Protein AF-A0A9P9IEC7-F1 (afdb_monomer_lite)

Secondary structure (DSSP, 8-state):
-EEEE-SS-SHHHHHHHHH-TT---EEEEEEEES-SS-S-TTTSEEEEEEEEEESSEEEEEE-TTSPEEEEEGGGTEEEEEEE-S-TT---EEEEEEEE-SSEE-S-EEE--TT-BTTB---EEEEEEEEEETTEEEEEEEEEEEEGGGGTT----GGGEEEEEEEE--SSS-S-EEEEEEEEEPGGGGTT--EEEEEEEESSS--EEEEEE-

Radius of gyration: 18.6 Å; chains: 1; bounding box: 39×40×57 Å

Sequence (213 aa):
FGLNGHYYRDGHLRAVEDIYTSAKWSNIVHLQIMDLMSTDSTRSIRADIALTGLHNNNGIGNGE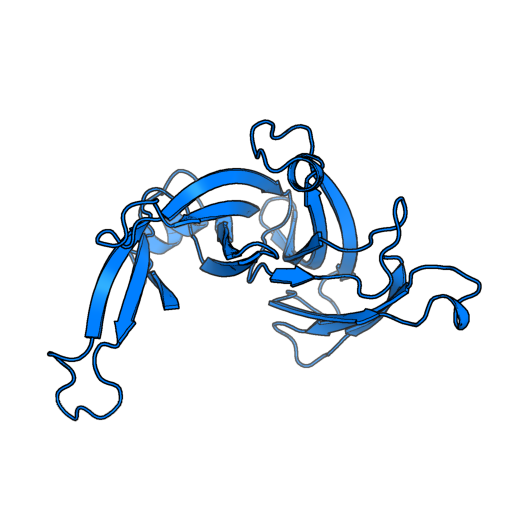GGEILISSCGSGSLHIGALSGNPQESRIEVLASKKFYSYIDNPSWFKDPFRTGSLDGSGFILPGILSSNKHIIGGVVRQTESALQRKGSFENADCWETRLLFEDDGSRLSAASSIVLVTIDPELENGNHRAWLFVSGLSKNIISGKVTI

pLDDT: mean 82.54, std 12.23, range [39.25, 97.19]

Organism: NCBI:txid307937

Structure (mmCIF, N/CA/C/O backbone):
data_AF-A0A9P9IEC7-F1
#
_entry.id   AF-A0A9P9IEC7-F1
#
loop_
_atom_site.group_PDB
_atom_site.id
_atom_site.type_symbol
_atom_site.label_atom_id
_atom_site.label_alt_id
_atom_site.label_comp_id
_atom_site.label_asym_id
_atom_site.label_entity_id
_atom_site.label_seq_id
_atom_site.pdbx_PDB_ins_code
_atom_site.Cartn_x
_atom_site.Cartn_y
_atom_site.Cartn_z
_atom_site.occupancy
_atom_site.B_iso_or_equiv
_atom_site.auth_seq_id
_atom_site.auth_comp_id
_atom_site.auth_asym_id
_atom_site.auth_atom_id
_atom_site.pdbx_PDB_model_num
ATOM 1 N N . PHE A 1 1 ? -0.663 6.664 17.133 1.00 39.25 1 PHE A N 1
ATOM 2 C CA . PHE A 1 1 ? -0.363 5.529 16.222 1.00 39.25 1 PHE A CA 1
ATOM 3 C C . PHE A 1 1 ? -1.540 4.563 16.229 1.00 39.25 1 PHE A C 1
ATOM 5 O O . PHE A 1 1 ? -2.144 4.387 17.284 1.00 39.25 1 PHE A O 1
ATOM 12 N N . GLY A 1 2 ? -1.908 4.002 15.075 1.00 43.53 2 GLY A N 1
ATOM 13 C CA . GLY A 1 2 ? -2.972 3.001 14.976 1.00 43.53 2 GLY A CA 1
ATOM 14 C C . GLY A 1 2 ? -2.413 1.595 15.175 1.00 43.53 2 GLY A C 1
ATOM 15 O O . GLY A 1 2 ? -1.396 1.262 14.572 1.00 43.53 2 GLY A O 1
ATOM 16 N N . LEU A 1 3 ? -3.055 0.783 16.009 1.00 56.00 3 LEU A N 1
ATOM 17 C CA . LEU A 1 3 ? -2.797 -0.656 16.083 1.00 56.00 3 LEU A CA 1
ATOM 18 C C . LEU A 1 3 ? -4.038 -1.403 15.594 1.00 56.00 3 LEU A C 1
ATOM 20 O O . LEU A 1 3 ? -5.166 -1.044 15.945 1.00 56.00 3 LEU A O 1
ATOM 24 N N . ASN A 1 4 ? -3.823 -2.442 14.789 1.00 56.97 4 ASN A N 1
ATOM 25 C CA . ASN A 1 4 ? -4.881 -3.364 14.402 1.00 56.97 4 ASN A CA 1
ATOM 26 C C . ASN A 1 4 ? -5.169 -4.342 15.554 1.00 56.97 4 ASN A C 1
ATOM 28 O O . ASN A 1 4 ? -4.253 -4.958 16.105 1.00 56.97 4 ASN A O 1
ATOM 32 N N . GLY A 1 5 ? -6.446 -4.490 15.905 1.00 55.22 5 GLY A N 1
ATOM 33 C CA . GLY A 1 5 ? -6.925 -5.489 16.850 1.00 55.22 5 GLY A CA 1
ATOM 34 C C . GLY A 1 5 ? -7.969 -6.400 16.212 1.00 55.22 5 GLY A C 1
ATOM 35 O O . GLY A 1 5 ? -9.085 -5.965 15.925 1.00 55.22 5 GLY A O 1
ATOM 36 N N . HIS A 1 6 ? -7.635 -7.684 16.066 1.00 63.69 6 HIS A N 1
ATOM 37 C CA . HIS A 1 6 ? -8.620 -8.723 15.766 1.00 63.69 6 HIS A CA 1
ATOM 38 C C . HIS A 1 6 ? -9.450 -9.029 17.014 1.00 63.69 6 HIS A C 1
ATOM 40 O O . HIS A 1 6 ? -8.885 -9.310 18.074 1.00 63.69 6 HIS A O 1
ATOM 46 N N . TYR A 1 7 ? -10.780 -8.994 16.889 1.00 66.94 7 TYR A N 1
ATOM 47 C CA . TYR A 1 7 ? -11.683 -9.304 18.005 1.00 66.94 7 TYR A CA 1
ATOM 48 C C . TYR A 1 7 ? -11.520 -10.751 18.481 1.00 66.94 7 TYR A C 1
ATOM 50 O O . TYR A 1 7 ? -11.428 -11.006 19.680 1.00 66.94 7 TYR A O 1
ATOM 58 N N . TYR A 1 8 ? -11.389 -11.689 17.539 1.00 67.81 8 TYR A N 1
ATOM 59 C CA . TYR A 1 8 ? -10.955 -13.056 17.815 1.00 67.81 8 TYR A CA 1
ATOM 60 C C . TYR A 1 8 ? -9.492 -13.201 17.406 1.00 67.81 8 TYR A C 1
ATOM 62 O O . TYR A 1 8 ? -9.162 -13.104 16.226 1.00 67.81 8 TYR A O 1
ATOM 70 N N . ARG A 1 9 ? -8.608 -13.408 18.385 1.00 69.00 9 ARG A N 1
ATOM 71 C CA . ARG A 1 9 ? -7.161 -13.538 18.146 1.00 69.00 9 ARG A CA 1
ATOM 72 C C . ARG A 1 9 ? -6.771 -14.928 17.639 1.00 69.00 9 ARG A C 1
ATOM 74 O O . ARG A 1 9 ? -5.800 -15.048 16.902 1.00 69.00 9 ARG A O 1
ATOM 81 N N . ASP A 1 10 ? -7.532 -15.951 18.013 1.00 71.12 10 ASP A N 1
ATOM 82 C CA . ASP A 1 10 ? -7.308 -17.354 17.678 1.00 71.12 10 ASP A CA 1
ATOM 83 C C . ASP A 1 10 ? -8.632 -18.146 17.577 1.00 71.12 10 ASP A C 1
ATOM 85 O O . ASP A 1 10 ? -9.734 -17.619 17.757 1.00 71.12 10 ASP A O 1
ATOM 89 N N . GLY A 1 11 ? -8.526 -19.429 17.220 1.00 77.25 11 GLY A N 1
ATOM 90 C CA . GLY A 1 11 ? -9.655 -20.360 17.176 1.00 77.25 11 GLY A CA 1
ATOM 91 C C . GLY A 1 11 ? -10.565 -20.237 15.947 1.00 77.25 11 GLY A C 1
ATOM 92 O O . GLY A 1 11 ? -10.263 -19.576 14.953 1.00 77.25 11 GLY A O 1
ATOM 93 N N . HIS A 1 12 ? -11.705 -20.929 15.998 1.00 76.69 12 HIS A N 1
ATOM 94 C CA . HIS A 1 12 ? -12.591 -21.095 14.839 1.00 76.69 12 HIS A CA 1
ATOM 95 C C . HIS A 1 12 ? -13.166 -19.779 14.312 1.00 76.69 12 HIS A C 1
ATOM 97 O O . HIS A 1 12 ? -13.331 -19.626 13.107 1.00 76.69 12 HIS A O 1
ATOM 103 N N . LEU A 1 13 ? -13.440 -18.815 15.190 1.00 74.50 13 LEU A N 1
ATOM 104 C CA . LEU A 1 13 ? -13.991 -17.525 14.779 1.00 74.50 13 LEU A CA 1
ATOM 105 C C . LEU A 1 13 ? -12.943 -16.659 14.071 1.00 74.50 13 LEU A C 1
ATOM 107 O O . LEU A 1 13 ? -13.286 -15.976 13.111 1.00 74.50 13 LEU A O 1
ATOM 111 N N . ARG A 1 14 ? -11.658 -16.773 14.437 1.00 74.88 14 ARG A N 1
ATOM 112 C CA . ARG A 1 14 ? -10.568 -16.182 13.650 1.00 74.88 14 ARG A CA 1
ATOM 113 C C . ARG A 1 14 ? -10.494 -16.797 12.249 1.00 74.88 14 ARG A C 1
ATOM 115 O O . ARG A 1 14 ? -10.446 -16.068 11.266 1.00 74.88 14 ARG A O 1
ATOM 122 N N . ALA A 1 15 ? -10.591 -18.123 12.144 1.00 73.56 15 ALA A N 1
ATOM 123 C CA . ALA A 1 15 ? -10.613 -18.796 10.843 1.00 73.56 15 ALA A CA 1
ATOM 124 C C . ALA A 1 15 ? -11.830 -18.391 9.984 1.00 73.56 15 ALA A C 1
ATOM 126 O O . ALA A 1 15 ? -11.717 -18.264 8.765 1.00 73.56 15 ALA A O 1
ATOM 127 N N . VAL A 1 16 ? -12.993 -18.150 10.606 1.00 76.38 16 VAL A N 1
ATOM 128 C CA . VAL A 1 16 ? -14.168 -17.605 9.906 1.00 76.38 16 VAL A CA 1
ATOM 129 C C . VAL A 1 16 ? -13.872 -16.212 9.368 1.00 76.38 16 VAL A C 1
ATOM 131 O O . VAL A 1 16 ? -14.222 -15.940 8.224 1.00 76.38 16 VAL A O 1
ATOM 134 N N . GLU A 1 17 ? -13.211 -15.350 10.141 1.00 70.62 17 GLU A N 1
ATOM 135 C CA . GLU A 1 17 ? -12.809 -14.030 9.656 1.00 70.62 17 GLU A CA 1
ATOM 136 C C . GLU A 1 17 ? -11.918 -14.134 8.420 1.00 70.62 17 GLU A C 1
ATOM 138 O O . GLU A 1 17 ? -12.178 -13.461 7.431 1.00 70.62 17 GLU A O 1
ATOM 143 N N . ASP A 1 18 ? -10.920 -15.014 8.415 1.00 69.75 18 ASP A N 1
ATOM 144 C CA . ASP A 1 18 ? -9.997 -15.137 7.282 1.00 69.75 18 ASP A CA 1
ATOM 145 C C . ASP A 1 18 ? -10.691 -15.579 5.977 1.00 69.75 18 ASP A C 1
ATOM 147 O O . ASP A 1 18 ? -10.224 -15.266 4.881 1.00 69.75 18 ASP A O 1
ATOM 151 N N . ILE A 1 19 ? -11.837 -16.263 6.070 1.00 71.06 19 ILE A N 1
ATOM 152 C CA . ILE A 1 19 ? -12.543 -16.838 4.915 1.00 71.06 19 ILE A CA 1
ATOM 153 C C . ILE A 1 19 ? -13.780 -16.020 4.518 1.00 71.06 19 ILE A C 1
ATOM 155 O O . ILE A 1 19 ? -14.100 -15.923 3.327 1.00 71.06 19 ILE A O 1
ATOM 159 N N . TYR A 1 20 ? -14.500 -15.466 5.493 1.00 77.06 20 TYR A N 1
ATOM 160 C CA . TYR A 1 20 ? -15.786 -14.804 5.308 1.00 77.06 20 TYR A CA 1
ATOM 161 C C . TYR A 1 20 ? -15.625 -13.286 5.355 1.00 77.06 20 TYR A C 1
ATOM 163 O O . TYR A 1 20 ? -15.606 -12.667 6.413 1.00 77.06 20 TYR A O 1
ATOM 171 N N . THR A 1 21 ? -15.579 -12.660 4.179 1.00 75.75 21 THR A N 1
ATOM 172 C CA . THR A 1 21 ? -15.311 -11.219 4.025 1.00 75.75 21 THR A CA 1
ATOM 173 C C . THR A 1 21 ? -16.363 -10.293 4.642 1.00 75.75 21 THR A C 1
ATOM 175 O O . THR A 1 21 ? -16.142 -9.089 4.730 1.00 75.75 21 THR A O 1
ATOM 178 N N . SER A 1 22 ? -17.517 -10.819 5.064 1.00 79.56 22 SER A N 1
ATOM 179 C CA . SER A 1 22 ? -18.529 -10.040 5.792 1.00 79.56 22 SER A CA 1
ATOM 180 C C . SER A 1 22 ? -18.313 -10.045 7.312 1.00 79.56 22 SER A C 1
ATOM 182 O O . SER A 1 22 ? -19.057 -9.376 8.028 1.00 79.56 22 SER A O 1
ATOM 184 N N . ALA A 1 23 ? -17.307 -10.765 7.817 1.00 77.38 23 ALA A N 1
ATOM 185 C CA . ALA A 1 23 ? -16.886 -10.736 9.214 1.00 77.38 23 ALA A CA 1
ATOM 186 C C . ALA A 1 23 ? -16.182 -9.406 9.548 1.00 77.38 23 ALA A C 1
ATOM 188 O O . ALA A 1 23 ? -14.962 -9.280 9.512 1.00 77.38 23 ALA A O 1
ATOM 189 N N . LYS A 1 24 ? -16.969 -8.374 9.840 1.00 82.50 24 LYS A N 1
ATOM 190 C CA . LYS A 1 24 ? -16.513 -6.986 10.023 1.00 82.50 24 LYS A CA 1
ATOM 191 C C . LYS A 1 24 ? -16.223 -6.621 11.485 1.00 82.50 24 LYS A C 1
ATOM 193 O O . LYS A 1 24 ? -16.565 -5.531 11.936 1.00 82.50 24 LYS A O 1
ATOM 198 N N . TRP A 1 25 ? -15.668 -7.561 12.247 1.00 79.31 25 TRP A N 1
ATOM 199 C CA . TRP A 1 25 ? -15.472 -7.415 13.693 1.00 79.31 25 TRP A CA 1
ATOM 200 C C . TRP A 1 25 ? -14.060 -6.972 14.094 1.00 79.31 25 TRP A C 1
ATOM 202 O O . TRP A 1 25 ? -13.792 -6.867 15.285 1.00 79.31 25 TRP A O 1
ATOM 212 N N . SER A 1 26 ? -13.154 -6.715 13.147 1.00 80.38 26 SER A N 1
ATOM 213 C CA . SER A 1 26 ? -11.849 -6.127 13.467 1.00 80.38 26 SER A CA 1
ATOM 214 C C . SER A 1 26 ? -11.953 -4.608 13.638 1.00 80.38 26 SER A C 1
ATOM 216 O O . SER A 1 26 ? -12.746 -3.936 12.970 1.00 80.38 26 SER A O 1
ATOM 218 N N . ASN A 1 27 ? -11.159 -4.079 14.572 1.00 86.81 27 ASN A N 1
ATOM 219 C CA . ASN A 1 27 ? -11.177 -2.671 14.958 1.00 86.81 27 ASN A CA 1
ATOM 220 C C . ASN A 1 27 ? -9.799 -2.036 14.751 1.00 86.81 27 ASN A C 1
ATOM 222 O O . ASN A 1 27 ? -8.763 -2.682 14.929 1.00 86.81 27 ASN A O 1
ATOM 226 N N . ILE A 1 28 ? -9.789 -0.740 14.446 1.00 87.06 28 ILE A N 1
ATOM 227 C CA . ILE A 1 28 ? -8.593 0.097 14.550 1.00 87.06 28 ILE A CA 1
ATOM 228 C C . ILE A 1 28 ? -8.655 0.819 15.884 1.00 87.06 28 ILE A C 1
ATOM 230 O O . ILE A 1 28 ? -9.633 1.508 16.179 1.00 87.06 28 ILE A O 1
ATOM 234 N N . VAL A 1 29 ? -7.595 0.683 16.673 1.00 85.44 29 VAL A N 1
ATOM 235 C CA . VAL A 1 29 ? -7.438 1.396 17.940 1.00 85.44 29 VAL A CA 1
ATOM 236 C C . VAL A 1 29 ? -6.430 2.518 17.742 1.00 85.44 29 VAL A C 1
ATOM 238 O O . VAL A 1 29 ? -5.312 2.277 17.284 1.00 85.44 29 VAL A O 1
ATOM 241 N N . HIS A 1 30 ? -6.811 3.743 18.098 1.00 84.38 30 HIS A N 1
ATOM 242 C CA . HIS A 1 30 ? -5.888 4.864 18.177 1.00 84.38 30 HIS A CA 1
ATOM 243 C C . HIS A 1 30 ? -5.297 4.939 19.582 1.00 84.38 30 HIS A C 1
ATOM 245 O O . HIS A 1 30 ? -6.021 5.098 20.565 1.00 84.38 30 HIS A O 1
ATOM 251 N N . LEU A 1 31 ? -3.971 4.833 19.661 1.00 81.50 31 LEU A N 1
ATOM 252 C CA . LEU A 1 31 ? -3.222 5.055 20.890 1.00 81.50 31 LEU A CA 1
ATOM 253 C C . LEU A 1 31 ? -2.595 6.446 20.891 1.00 81.50 31 LEU A C 1
ATOM 255 O O . LEU A 1 31 ? -1.859 6.807 19.962 1.00 81.50 31 LEU A O 1
ATOM 259 N N . GLN A 1 32 ? -2.835 7.173 21.977 1.00 80.31 32 GLN A N 1
ATOM 260 C CA . GLN A 1 32 ? -2.216 8.451 22.285 1.00 80.31 32 GLN A CA 1
ATOM 261 C C . GLN A 1 32 ? -1.384 8.317 23.563 1.00 80.31 32 GLN A C 1
ATOM 263 O O . GLN A 1 32 ? -1.882 7.866 24.593 1.00 80.31 32 GLN A O 1
ATOM 268 N N . ILE A 1 33 ? -0.119 8.724 23.499 1.00 81.75 33 ILE A N 1
ATOM 269 C CA . ILE A 1 33 ? 0.766 8.772 24.665 1.00 81.75 33 ILE A CA 1
ATOM 270 C C . ILE A 1 33 ? 0.758 10.213 25.171 1.00 81.75 33 ILE A C 1
ATOM 272 O O . ILE A 1 33 ? 1.177 11.118 24.454 1.00 81.75 33 ILE A O 1
ATOM 276 N N . MET A 1 34 ? 0.228 10.423 26.373 1.00 80.12 34 MET A N 1
ATOM 277 C CA . MET A 1 34 ? 0.071 11.743 26.994 1.00 80.12 34 MET A CA 1
ATOM 278 C C . MET A 1 34 ? 1.356 12.221 27.677 1.00 80.12 34 MET A C 1
ATOM 280 O O . MET A 1 34 ? 1.607 13.419 27.742 1.00 80.12 34 MET A O 1
ATOM 284 N N . ASP A 1 35 ? 2.168 11.289 28.180 1.00 79.88 35 ASP A N 1
ATOM 285 C CA . ASP A 1 35 ? 3.435 11.587 28.846 1.00 79.88 35 ASP A CA 1
ATOM 286 C C . ASP A 1 35 ? 4.456 10.478 28.559 1.00 79.88 35 ASP A C 1
ATOM 288 O O . ASP A 1 35 ? 4.292 9.340 28.997 1.00 79.88 35 ASP A O 1
ATOM 292 N N . LEU A 1 36 ? 5.502 10.818 27.804 1.00 78.06 36 LEU A N 1
ATOM 293 C CA . LEU A 1 36 ? 6.586 9.906 27.420 1.00 78.06 36 LEU A CA 1
ATOM 294 C C . LEU A 1 36 ? 7.583 9.636 28.557 1.00 78.06 36 LEU A C 1
ATOM 296 O O . LEU A 1 36 ? 8.365 8.693 28.458 1.00 78.06 36 LEU A O 1
ATOM 300 N N . MET A 1 37 ? 7.579 10.460 29.608 1.00 81.31 37 MET A N 1
ATOM 301 C CA . MET A 1 37 ? 8.514 10.373 30.735 1.00 81.31 37 MET A CA 1
ATOM 302 C C . MET A 1 37 ? 7.891 9.721 31.970 1.00 81.31 37 MET A C 1
ATOM 304 O O . MET A 1 37 ? 8.590 9.439 32.946 1.00 81.31 37 MET A O 1
ATOM 308 N N . SER A 1 38 ? 6.583 9.482 31.939 1.00 76.50 38 SER A N 1
ATOM 309 C CA . SER A 1 38 ? 5.870 8.829 33.025 1.00 76.50 38 SER A CA 1
ATOM 310 C C . SER A 1 38 ? 6.290 7.373 33.184 1.00 76.50 38 SER A C 1
ATOM 312 O O . SER A 1 38 ? 6.405 6.612 32.223 1.00 76.50 38 SER A O 1
ATOM 314 N N . THR A 1 39 ? 6.448 6.963 34.436 1.00 74.94 39 THR A N 1
ATOM 315 C CA . THR A 1 39 ? 6.641 5.565 34.833 1.00 74.94 39 THR A CA 1
ATOM 316 C C . THR A 1 39 ? 5.315 4.854 35.135 1.00 74.94 39 THR A C 1
ATOM 318 O O . THR A 1 39 ? 5.301 3.642 35.350 1.00 74.94 39 THR A O 1
ATOM 321 N N . ASP A 1 40 ? 4.189 5.580 35.127 1.00 72.62 40 ASP A N 1
ATOM 322 C CA . ASP A 1 40 ? 2.840 5.048 35.337 1.00 72.62 40 ASP A CA 1
ATOM 323 C C . ASP A 1 40 ? 2.205 4.663 33.991 1.00 72.62 40 ASP A C 1
ATOM 325 O O . ASP A 1 40 ? 1.635 5.486 33.271 1.00 72.62 40 ASP A O 1
ATOM 329 N N . SER A 1 41 ? 2.280 3.368 33.673 1.00 64.62 41 SER A N 1
ATOM 330 C CA . SER A 1 41 ? 1.726 2.778 32.444 1.00 64.62 41 SER A CA 1
ATOM 331 C C . SER A 1 41 ? 0.208 2.946 32.261 1.00 64.62 41 SER A C 1
ATOM 333 O O . SER A 1 41 ? -0.291 2.713 31.162 1.00 64.62 41 SER A O 1
ATOM 335 N N . THR A 1 42 ? -0.533 3.355 33.298 1.00 66.56 42 THR A N 1
ATOM 336 C CA . THR A 1 42 ? -2.005 3.429 33.263 1.00 66.56 42 THR A CA 1
ATOM 337 C C . THR A 1 42 ? -2.560 4.835 33.053 1.00 66.56 42 THR A C 1
ATOM 339 O O . THR A 1 42 ? -3.680 4.980 32.570 1.00 66.56 42 THR A O 1
ATOM 342 N N . ARG A 1 43 ? -1.792 5.879 33.387 1.00 64.88 43 ARG A N 1
ATOM 343 C CA . ARG A 1 43 ? -2.227 7.284 33.257 1.00 64.88 43 ARG A CA 1
ATOM 344 C C . ARG A 1 43 ? -1.712 7.989 32.010 1.00 64.88 43 ARG A C 1
ATOM 346 O O . ARG A 1 43 ? -2.222 9.045 31.649 1.00 64.88 43 ARG A O 1
ATOM 353 N N . SER A 1 44 ? -0.716 7.407 31.356 1.00 75.69 44 SER A N 1
ATOM 354 C CA . SER A 1 44 ? 0.027 8.070 30.282 1.00 75.69 44 SER A CA 1
ATOM 355 C C . SER A 1 44 ? -0.341 7.584 28.889 1.00 75.69 44 SER A C 1
ATOM 357 O O . SER A 1 44 ? 0.196 8.097 27.912 1.00 75.69 44 SER A O 1
ATOM 359 N N . ILE A 1 45 ? -1.266 6.627 28.783 1.00 78.75 45 ILE A N 1
ATOM 360 C CA . ILE A 1 45 ? -1.737 6.072 27.515 1.00 78.75 45 ILE A CA 1
ATOM 361 C C . ILE A 1 45 ? -3.258 6.171 27.469 1.00 78.75 45 ILE A C 1
ATOM 363 O O . ILE A 1 45 ? -3.954 5.645 28.335 1.00 78.75 45 ILE A O 1
ATOM 367 N N . ARG A 1 46 ? -3.774 6.814 26.424 1.00 81.00 46 ARG A N 1
ATOM 368 C CA . ARG A 1 46 ? -5.191 6.807 26.068 1.00 81.00 46 ARG A CA 1
ATOM 369 C C . ARG A 1 46 ? -5.386 5.925 24.839 1.00 81.00 46 ARG A C 1
ATOM 371 O O . ARG A 1 46 ? -4.647 6.049 23.864 1.00 81.00 46 ARG A O 1
ATOM 378 N N . ALA A 1 47 ? -6.373 5.039 24.904 1.00 82.88 47 ALA A N 1
ATOM 379 C CA . ALA A 1 47 ? -6.739 4.140 23.820 1.00 82.88 47 ALA A CA 1
ATOM 380 C C . ALA A 1 47 ? -8.214 4.340 23.474 1.00 82.88 47 ALA A C 1
ATOM 382 O O . ALA A 1 47 ? -9.075 4.132 24.326 1.00 82.88 47 ALA A O 1
ATOM 383 N N . ASP A 1 48 ? -8.500 4.709 22.229 1.00 85.81 48 ASP A N 1
ATOM 384 C CA . ASP A 1 48 ? -9.862 4.867 21.723 1.00 85.81 48 ASP A CA 1
ATOM 385 C C . ASP A 1 48 ? -10.056 3.994 20.480 1.00 85.81 48 ASP A C 1
ATOM 387 O O . ASP A 1 48 ? -9.142 3.817 19.669 1.00 85.81 48 ASP A O 1
ATOM 391 N N . ILE A 1 49 ? -11.260 3.452 20.300 1.00 87.44 49 ILE A N 1
ATOM 392 C CA . ILE A 1 49 ? -11.617 2.780 19.049 1.00 87.44 49 ILE A CA 1
ATOM 393 C C . ILE A 1 49 ? -11.809 3.858 17.982 1.00 87.44 49 ILE A C 1
ATOM 395 O O . ILE A 1 49 ? -12.720 4.677 18.069 1.00 87.44 49 ILE A O 1
ATOM 399 N N . ALA A 1 50 ? -10.945 3.839 16.975 1.00 89.62 50 ALA A N 1
ATOM 400 C CA . ALA A 1 50 ? -10.903 4.833 15.914 1.00 89.62 50 ALA A CA 1
ATOM 401 C C . ALA A 1 50 ? -11.783 4.455 14.722 1.00 89.62 50 ALA A C 1
ATOM 403 O O . ALA A 1 50 ? -12.379 5.321 14.083 1.00 89.62 50 ALA A O 1
ATOM 404 N N . LEU A 1 51 ? -11.879 3.158 14.426 1.00 89.94 51 LEU A N 1
ATOM 405 C CA . LEU A 1 51 ? -12.709 2.628 13.351 1.00 89.94 51 LEU A CA 1
ATOM 406 C C . LEU A 1 51 ? -13.156 1.204 13.673 1.00 89.94 51 LEU A C 1
ATOM 408 O O . LEU A 1 51 ? -12.399 0.420 14.245 1.00 89.94 51 LEU A O 1
ATOM 412 N N . THR A 1 52 ? -14.374 0.871 13.262 1.00 89.50 52 THR A N 1
ATOM 413 C CA . THR A 1 52 ? -14.945 -0.480 13.324 1.00 89.50 52 THR A CA 1
ATOM 414 C C . THR A 1 52 ? -15.600 -0.809 11.985 1.00 89.50 52 THR A C 1
ATOM 416 O O . THR A 1 52 ? -15.747 0.065 11.127 1.00 89.50 52 THR A O 1
ATOM 419 N N . GLY A 1 53 ? -16.019 -2.060 11.792 1.00 87.25 53 GLY A N 1
ATOM 420 C CA . GLY A 1 53 ? -16.830 -2.427 10.632 1.00 87.25 53 GLY A CA 1
ATOM 421 C C . GLY A 1 53 ? -16.026 -2.726 9.362 1.00 87.25 53 GLY A C 1
ATOM 422 O O . GLY A 1 53 ? -16.620 -2.873 8.288 1.00 87.25 53 GLY A O 1
ATOM 423 N N . LEU A 1 54 ? -14.701 -2.851 9.472 1.00 87.31 54 LEU A N 1
ATOM 424 C CA . LEU A 1 54 ? -13.843 -3.343 8.399 1.00 87.31 54 LEU A CA 1
ATOM 425 C C . LEU A 1 54 ? -13.519 -4.825 8.602 1.00 87.31 54 LEU A C 1
ATOM 427 O O . LEU A 1 54 ? -13.483 -5.349 9.714 1.00 87.31 54 LEU A O 1
ATOM 431 N N . HIS A 1 55 ? -13.319 -5.517 7.486 1.00 85.00 55 HIS A N 1
ATOM 432 C CA . HIS A 1 55 ? -12.910 -6.916 7.480 1.00 85.00 55 HIS A CA 1
ATOM 433 C C . HIS A 1 55 ? -11.386 -6.993 7.543 1.00 85.00 55 HIS A C 1
ATOM 435 O O . HIS A 1 55 ? -10.732 -6.418 6.678 1.00 85.00 55 HIS A O 1
ATOM 441 N N . ASN A 1 56 ? -10.823 -7.703 8.524 1.00 81.19 56 ASN A N 1
ATOM 442 C CA . ASN A 1 56 ? -9.403 -8.078 8.564 1.00 81.19 56 ASN A CA 1
ATOM 443 C C . ASN A 1 56 ? -8.424 -6.921 8.227 1.00 81.19 56 ASN A C 1
ATOM 445 O O . ASN A 1 56 ? -7.565 -7.054 7.351 1.00 8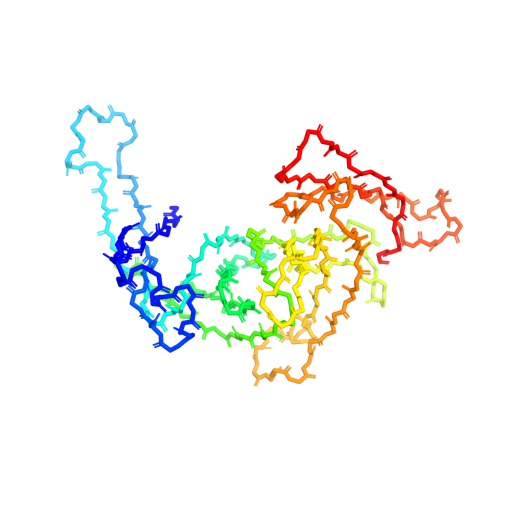1.19 56 ASN A O 1
ATOM 449 N N . ASN A 1 57 ? -8.607 -5.757 8.865 1.00 82.94 57 ASN A N 1
ATOM 450 C CA . ASN A 1 57 ? -7.850 -4.519 8.620 1.00 82.94 57 ASN A CA 1
ATOM 451 C C . ASN A 1 57 ? -6.414 -4.582 9.177 1.00 82.94 57 ASN A C 1
ATOM 453 O O . ASN A 1 57 ? -6.116 -3.995 10.212 1.00 82.94 57 ASN A O 1
ATOM 457 N N . ASN A 1 58 ? -5.533 -5.313 8.497 1.00 81.94 58 ASN A N 1
ATOM 458 C CA . ASN A 1 58 ? -4.206 -5.671 8.991 1.00 81.94 58 ASN A CA 1
ATOM 459 C C . ASN A 1 58 ? -3.122 -4.599 8.825 1.00 81.94 58 ASN A C 1
ATOM 461 O O . ASN A 1 58 ? -2.337 -4.394 9.750 1.00 81.94 58 ASN A O 1
ATOM 465 N N . GLY A 1 59 ? -3.086 -3.908 7.687 1.00 83.81 59 GLY A N 1
ATOM 466 C CA . GLY A 1 59 ? -2.054 -2.914 7.400 1.00 83.81 59 GLY A CA 1
ATOM 467 C C . GLY A 1 59 ? -2.564 -1.493 7.595 1.00 83.81 59 GLY A C 1
ATOM 468 O O . GLY A 1 59 ? -3.694 -1.169 7.224 1.00 83.81 59 GLY A O 1
ATOM 469 N N . ILE A 1 60 ? -1.713 -0.636 8.161 1.00 89.50 60 ILE A N 1
ATOM 470 C CA . ILE A 1 60 ? -1.966 0.799 8.329 1.00 89.50 60 ILE A CA 1
ATOM 471 C C . ILE A 1 60 ? -0.772 1.577 7.767 1.00 89.50 60 ILE A C 1
ATOM 473 O O . ILE A 1 60 ? 0.375 1.237 8.050 1.00 89.50 60 ILE A O 1
ATOM 477 N N . GLY A 1 61 ? -1.044 2.631 7.002 1.00 90.25 61 GLY A N 1
ATOM 478 C CA . GLY A 1 61 ? -0.036 3.527 6.440 1.00 90.25 61 GLY A CA 1
ATOM 479 C C . GLY A 1 61 ? -0.528 4.965 6.316 1.00 90.25 61 GLY A C 1
ATOM 480 O O . GLY A 1 61 ? -1.625 5.293 6.766 1.00 90.25 61 GLY A O 1
ATOM 481 N N . ASN A 1 62 ? 0.284 5.818 5.689 1.00 89.88 62 ASN A N 1
ATOM 482 C CA . ASN A 1 62 ? -0.016 7.238 5.494 1.00 89.88 62 ASN A CA 1
ATOM 483 C C . ASN A 1 62 ? -0.002 7.610 4.004 1.00 89.88 62 ASN A C 1
ATOM 485 O O . ASN A 1 62 ? 0.862 7.142 3.258 1.00 89.88 62 ASN A O 1
ATOM 489 N N . GLY A 1 63 ? -0.954 8.452 3.600 1.00 88.12 63 GLY A N 1
ATOM 490 C CA . GLY A 1 63 ? -1.012 9.135 2.307 1.00 88.12 63 GLY A CA 1
ATOM 491 C C . GLY A 1 63 ? -0.129 10.389 2.252 1.00 88.12 63 GLY A C 1
ATOM 492 O O . GLY A 1 63 ? 0.471 10.779 3.255 1.00 88.12 63 GLY A O 1
ATOM 493 N N . GLU A 1 64 ? -0.052 11.041 1.083 1.00 86.50 64 GLU A N 1
ATOM 494 C CA . GLU A 1 64 ? 0.711 12.294 0.909 1.00 86.50 64 GLU A CA 1
ATOM 495 C C . GLU A 1 64 ? 0.155 13.435 1.770 1.00 86.50 64 GLU A C 1
ATOM 497 O O . GLU A 1 64 ? 0.919 14.213 2.341 1.00 86.50 64 GLU A O 1
ATOM 502 N N . GLY A 1 65 ? -1.173 13.541 1.838 1.00 84.25 65 GLY A N 1
ATOM 503 C CA . GLY A 1 65 ? -1.907 14.640 2.459 1.00 84.25 65 GLY A CA 1
ATOM 504 C C . GLY A 1 65 ? -2.283 14.387 3.916 1.00 84.25 65 GLY A C 1
ATOM 505 O O . GLY A 1 65 ? -3.074 15.143 4.477 1.00 84.25 65 GLY A O 1
ATOM 506 N N . GLY A 1 66 ? -1.740 13.335 4.536 1.00 84.75 66 GLY A N 1
ATOM 507 C CA . GLY A 1 66 ? -2.114 12.910 5.887 1.00 84.75 66 GLY A CA 1
ATOM 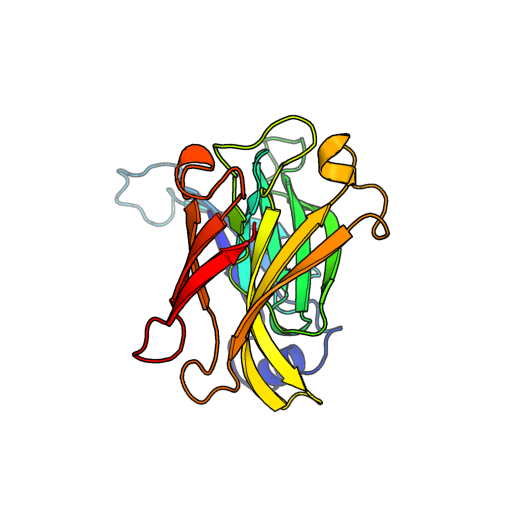508 C C . GLY A 1 66 ? -3.321 11.970 5.930 1.00 84.75 66 GLY A C 1
ATOM 509 O O . GLY A 1 66 ? -3.875 11.741 7.005 1.00 84.75 66 GLY A O 1
ATOM 510 N N . GLU A 1 67 ? -3.728 11.409 4.789 1.00 89.38 67 GLU A N 1
ATOM 511 C CA . GLU A 1 67 ? -4.717 10.337 4.756 1.00 89.38 67 GLU A CA 1
ATOM 512 C C . GLU A 1 67 ? -4.200 9.096 5.491 1.00 89.38 67 GLU A C 1
ATOM 514 O O . GLU A 1 67 ? -3.010 8.778 5.469 1.00 89.38 67 GLU A O 1
ATOM 519 N N . ILE A 1 68 ? -5.113 8.350 6.100 1.00 91.06 68 ILE A N 1
ATOM 520 C CA . ILE A 1 68 ? -4.824 7.084 6.765 1.00 91.06 68 ILE A CA 1
ATOM 521 C C . ILE A 1 68 ? -5.140 5.964 5.780 1.00 91.06 68 ILE A C 1
ATOM 523 O O . ILE A 1 68 ? -6.288 5.776 5.379 1.00 91.06 68 ILE A O 1
ATOM 527 N N . LEU A 1 69 ? -4.121 5.210 5.387 1.00 92.44 69 LEU A N 1
ATOM 528 C CA . LEU A 1 69 ? -4.266 4.057 4.504 1.00 92.44 69 LEU A CA 1
ATOM 529 C C . LEU A 1 69 ? -4.549 2.828 5.349 1.00 92.44 69 LEU A C 1
ATOM 531 O O . LEU A 1 69 ? -3.825 2.567 6.306 1.00 92.44 69 LEU A O 1
ATOM 535 N N . ILE A 1 70 ? -5.578 2.067 4.997 1.00 92.88 70 ILE A N 1
ATOM 536 C CA . ILE A 1 70 ? -5.964 0.863 5.731 1.00 92.88 70 ILE A CA 1
ATOM 537 C C . ILE A 1 70 ? -6.116 -0.274 4.729 1.00 92.88 70 ILE A C 1
ATOM 539 O O . ILE A 1 70 ? -6.968 -0.205 3.842 1.00 92.88 70 ILE A O 1
ATOM 543 N N . SER A 1 71 ? -5.317 -1.330 4.861 1.00 91.62 71 SER A N 1
ATOM 544 C CA . SER A 1 71 ? -5.501 -2.545 4.070 1.00 91.62 71 SER A CA 1
ATOM 545 C C . SER A 1 71 ? -6.318 -3.577 4.834 1.00 91.62 71 SER A C 1
ATOM 547 O O . SER A 1 71 ? -5.986 -3.995 5.942 1.00 91.62 71 SER A O 1
ATOM 549 N N . SER A 1 72 ? -7.372 -4.053 4.190 1.00 89.25 72 SER A N 1
ATOM 550 C CA . SER A 1 72 ? -8.097 -5.250 4.582 1.00 89.25 72 SER A CA 1
ATOM 551 C C . SER A 1 72 ? -7.468 -6.454 3.896 1.00 89.25 72 SER A C 1
ATOM 553 O O . SER A 1 72 ? -7.868 -6.831 2.790 1.00 89.25 72 SER A O 1
ATOM 555 N N . CYS A 1 73 ? -6.459 -7.039 4.549 1.00 80.12 73 CYS A N 1
ATOM 556 C CA . CYS A 1 73 ? -5.594 -8.063 3.966 1.00 80.12 73 CYS A CA 1
ATOM 557 C C . CYS A 1 73 ? -6.402 -9.243 3.429 1.00 80.12 73 CYS A C 1
ATOM 559 O O . CYS A 1 73 ? -6.309 -9.536 2.244 1.00 80.12 73 CYS A O 1
ATOM 561 N N . GLY A 1 74 ? -7.300 -9.820 4.233 1.00 76.25 74 GLY A N 1
ATOM 562 C CA . GLY A 1 74 ? -8.110 -10.978 3.834 1.00 76.25 74 GLY A CA 1
ATOM 563 C C . GLY A 1 74 ? -9.175 -10.720 2.757 1.00 76.25 74 GLY A C 1
ATOM 564 O O . GLY A 1 74 ? -9.708 -11.676 2.198 1.00 76.25 74 GLY A O 1
ATOM 565 N N . SER A 1 75 ? -9.510 -9.465 2.438 1.00 82.50 75 SER A N 1
ATOM 566 C CA . SER A 1 75 ? -10.446 -9.136 1.343 1.00 82.50 75 SER A CA 1
ATOM 567 C C . SER A 1 75 ? -9.787 -8.449 0.151 1.00 82.50 75 SER A C 1
ATOM 569 O O . SER A 1 75 ? -10.476 -8.200 -0.842 1.00 82.50 75 SER A O 1
ATOM 571 N N . GLY A 1 76 ? -8.488 -8.145 0.239 1.00 87.94 76 GLY A N 1
ATOM 572 C CA . GLY A 1 76 ? -7.756 -7.429 -0.799 1.00 87.94 76 GLY A CA 1
ATOM 573 C C . GLY A 1 76 ? -8.288 -6.015 -1.021 1.00 87.94 76 GLY A C 1
ATOM 574 O O . GLY A 1 76 ? -8.409 -5.598 -2.164 1.00 87.94 76 GLY A O 1
ATOM 575 N N . SER A 1 77 ? -8.677 -5.289 0.031 1.00 91.19 77 SER A N 1
ATOM 576 C CA . SER A 1 77 ? -9.232 -3.931 -0.111 1.00 91.19 77 SER A CA 1
ATOM 577 C C . SER A 1 77 ? -8.318 -2.878 0.504 1.00 91.19 77 SER A C 1
ATOM 579 O O . SER A 1 77 ? -7.807 -3.074 1.602 1.00 91.19 77 SER A O 1
ATOM 581 N N . LEU A 1 78 ? -8.124 -1.762 -0.197 1.00 92.75 78 LEU A N 1
ATOM 582 C CA . LEU A 1 78 ? -7.526 -0.542 0.338 1.00 92.75 78 LEU A CA 1
ATOM 583 C C . LEU A 1 78 ? -8.653 0.419 0.698 1.00 92.75 78 LEU A C 1
ATOM 585 O O . LEU A 1 78 ? -9.500 0.712 -0.145 1.00 92.75 78 LEU A O 1
ATOM 589 N N . HIS A 1 79 ? -8.628 0.944 1.913 1.00 91.81 79 HIS A N 1
ATOM 590 C CA . HIS A 1 79 ? -9.490 2.023 2.365 1.00 91.81 79 HIS A CA 1
ATOM 591 C C . HIS A 1 79 ? -8.636 3.270 2.598 1.00 91.81 79 HIS A C 1
ATOM 593 O O . HIS A 1 79 ? -7.583 3.194 3.233 1.00 91.81 79 HIS A O 1
ATOM 599 N N . ILE A 1 80 ? -9.091 4.408 2.077 1.00 91.38 80 ILE A N 1
ATOM 600 C CA . ILE A 1 80 ? -8.506 5.720 2.359 1.00 91.38 80 ILE A CA 1
ATOM 601 C C . ILE A 1 80 ? -9.377 6.370 3.416 1.00 91.38 80 ILE A C 1
ATOM 603 O O . ILE A 1 80 ? -10.573 6.553 3.186 1.00 91.38 80 ILE A O 1
ATOM 607 N N . GLY A 1 81 ? -8.798 6.686 4.566 1.00 89.81 81 GLY A N 1
ATOM 608 C CA . GLY A 1 81 ? -9.480 7.363 5.654 1.00 89.81 81 GLY A CA 1
ATOM 609 C C . GLY A 1 81 ? -8.889 8.729 5.971 1.00 89.81 81 GLY A C 1
ATOM 610 O O . GLY A 1 81 ? -7.770 9.048 5.579 1.00 89.81 81 GLY A O 1
ATOM 611 N N . ALA A 1 82 ? -9.632 9.518 6.731 1.00 89.00 82 ALA A N 1
ATOM 612 C CA . ALA A 1 82 ? -9.148 10.737 7.365 1.00 89.00 82 ALA A CA 1
ATOM 613 C C . ALA A 1 82 ? -9.630 10.787 8.814 1.00 89.00 82 ALA A C 1
ATOM 615 O O . ALA A 1 82 ? -10.636 10.165 9.163 1.00 89.00 82 ALA A O 1
ATOM 616 N N . LEU A 1 83 ? -8.908 11.512 9.667 1.00 85.94 83 LEU A N 1
ATOM 617 C CA . LEU A 1 83 ? -9.409 11.815 11.004 1.00 85.94 83 LEU A CA 1
ATOM 618 C C . LEU A 1 83 ? -10.650 12.702 10.892 1.00 85.94 83 LEU A C 1
ATOM 620 O O . LEU A 1 83 ? -10.686 13.624 10.077 1.00 85.94 83 LEU A O 1
ATOM 624 N N . SER A 1 84 ? -11.649 12.435 11.730 1.00 81.12 84 SER A N 1
ATOM 625 C CA . SER A 1 84 ? -12.819 13.297 11.844 1.00 81.12 84 SER A CA 1
ATOM 626 C C . SER A 1 84 ? -12.382 14.713 12.216 1.00 81.12 84 SER A C 1
ATOM 628 O O . SER A 1 84 ? -11.459 14.889 13.012 1.00 81.12 84 SER A O 1
ATOM 630 N N . GLY A 1 85 ? -13.070 15.728 11.693 1.00 71.19 85 GLY A N 1
ATOM 631 C CA . GLY A 1 85 ? -12.745 17.132 11.969 1.00 71.19 85 GLY A CA 1
ATOM 632 C C . GLY A 1 85 ? -12.888 17.551 13.439 1.00 71.19 85 GLY A C 1
ATOM 633 O O . GLY A 1 85 ? -12.510 18.670 13.777 1.00 71.19 85 GLY A O 1
ATOM 634 N N . ASN A 1 86 ? -13.422 16.685 14.312 1.00 75.75 86 ASN A N 1
ATOM 635 C CA . ASN A 1 86 ? -13.492 16.908 15.752 1.00 75.75 86 ASN A CA 1
ATOM 636 C C . ASN A 1 86 ? -12.171 16.485 16.437 1.00 75.75 86 ASN A C 1
ATOM 638 O O . ASN A 1 86 ? -11.922 15.288 16.574 1.00 75.75 86 ASN A O 1
ATOM 642 N N . PRO A 1 87 ? -11.354 17.420 16.964 1.00 65.81 87 PRO A N 1
ATOM 643 C CA . PRO A 1 87 ? -10.079 17.093 17.609 1.00 65.81 87 PRO A CA 1
ATOM 644 C C . PRO A 1 87 ? -10.221 16.293 18.913 1.00 65.81 87 PRO A C 1
ATOM 646 O O . PRO A 1 87 ? -9.236 15.749 19.408 1.00 65.81 87 PRO A O 1
ATOM 649 N N . GLN A 1 88 ? -11.421 16.252 19.505 1.00 66.12 88 GLN A N 1
ATOM 650 C CA . GLN A 1 88 ? -11.695 15.477 20.718 1.00 66.12 88 GLN A CA 1
ATOM 651 C C . GLN A 1 88 ? -12.036 14.010 20.423 1.00 66.12 88 GLN A C 1
ATOM 653 O O . GLN A 1 88 ? -12.015 13.184 21.340 1.00 66.12 88 GLN A O 1
ATOM 658 N N . GLU A 1 89 ? -12.321 13.676 19.163 1.00 70.12 89 GLU A N 1
ATOM 659 C CA . GLU A 1 89 ? -12.653 12.328 18.717 1.00 70.12 89 GLU A CA 1
ATOM 660 C C . GLU A 1 89 ? -11.515 11.767 17.864 1.00 70.12 89 GLU A C 1
ATOM 662 O O . GLU A 1 89 ? -11.174 12.278 16.802 1.00 70.12 89 GLU A O 1
ATOM 667 N N . SER A 1 90 ? -10.937 10.651 18.304 1.00 77.25 90 SER A N 1
ATOM 668 C CA . SER A 1 90 ? -9.930 9.915 17.530 1.00 77.25 90 SER A CA 1
ATOM 669 C C . SER A 1 90 ? -10.565 9.043 16.440 1.00 77.25 90 SER A C 1
ATOM 671 O O . SER A 1 90 ? -10.133 7.913 16.227 1.00 77.25 90 SER A O 1
ATOM 673 N N . ARG A 1 91 ? -11.635 9.518 15.795 1.00 88.62 91 ARG A N 1
ATOM 674 C CA . ARG A 1 91 ? -12.422 8.732 14.843 1.00 88.62 91 ARG A CA 1
ATOM 675 C C . ARG A 1 91 ? -11.848 8.856 13.437 1.00 88.62 91 ARG A C 1
ATOM 677 O O . ARG A 1 91 ? -11.469 9.942 13.013 1.00 88.62 91 ARG A O 1
ATOM 684 N N . ILE A 1 92 ? -11.819 7.746 12.710 1.00 89.75 92 ILE A N 1
ATOM 685 C CA . ILE A 1 92 ? -11.449 7.698 11.297 1.00 89.75 92 ILE A CA 1
ATOM 686 C C . ILE A 1 92 ? -12.728 7.579 10.468 1.00 89.75 92 ILE A C 1
ATOM 688 O O . ILE A 1 92 ? -13.586 6.739 10.742 1.00 89.75 92 ILE A O 1
ATOM 692 N N . GLU A 1 93 ? -12.841 8.403 9.436 1.00 90.56 93 GLU A N 1
ATOM 693 C CA . GLU A 1 93 ? -13.883 8.319 8.418 1.00 90.56 93 GLU A CA 1
ATOM 694 C C . GLU A 1 93 ? -13.285 7.744 7.138 1.00 90.56 93 GLU A C 1
ATOM 696 O O . GLU A 1 93 ? -12.249 8.212 6.673 1.00 90.56 93 GLU A O 1
ATOM 701 N N . VAL A 1 94 ? -13.917 6.711 6.575 1.00 89.81 94 VAL A N 1
ATOM 702 C CA . VAL A 1 94 ? -13.484 6.115 5.305 1.00 89.81 94 VAL A CA 1
ATOM 703 C C . VAL A 1 94 ? -14.024 6.961 4.156 1.00 89.81 94 VAL A C 1
ATOM 705 O O . VAL A 1 94 ? -15.233 7.028 3.952 1.00 89.81 94 VAL A O 1
ATOM 708 N N . LEU A 1 95 ? -13.118 7.579 3.404 1.00 87.25 95 LEU A N 1
ATOM 709 C CA . LEU A 1 95 ? -13.408 8.472 2.282 1.00 87.25 95 LEU A CA 1
ATOM 710 C C . LEU A 1 95 ? -13.547 7.716 0.958 1.00 87.25 95 LEU A C 1
ATOM 712 O O . LEU A 1 95 ? -14.388 8.051 0.132 1.00 87.25 95 LEU A O 1
ATOM 716 N N . ALA A 1 96 ? -12.716 6.693 0.751 1.00 87.62 96 ALA A N 1
ATOM 717 C CA . ALA A 1 96 ? -12.735 5.866 -0.450 1.00 87.62 96 ALA A CA 1
ATOM 718 C C . ALA A 1 96 ? -12.354 4.425 -0.142 1.00 87.62 96 ALA A C 1
ATOM 720 O O . ALA A 1 96 ? -11.726 4.116 0.873 1.00 87.62 96 ALA A O 1
ATOM 721 N N . SER A 1 97 ? -12.715 3.516 -1.042 1.00 89.62 97 SER A N 1
ATOM 722 C CA . SER A 1 97 ? -12.292 2.122 -0.974 1.00 89.62 97 SER A CA 1
ATOM 723 C C . SER A 1 97 ? -12.092 1.547 -2.368 1.00 89.62 97 SER A C 1
ATOM 725 O O . SER A 1 97 ? -12.905 1.790 -3.259 1.00 89.62 97 SER A O 1
ATOM 727 N N . LYS A 1 98 ? -11.037 0.753 -2.550 1.00 89.50 98 LYS A N 1
ATOM 728 C CA . LYS A 1 98 ? -10.773 0.006 -3.780 1.00 89.50 98 LYS A CA 1
ATOM 729 C C . LYS A 1 98 ? -10.448 -1.442 -3.453 1.00 89.50 98 LYS A C 1
ATOM 731 O O . LYS A 1 98 ? -9.619 -1.715 -2.591 1.00 89.50 98 LYS A O 1
ATOM 736 N N . LYS A 1 99 ? -11.085 -2.365 -4.171 1.00 89.81 99 LYS A N 1
ATOM 737 C CA . LYS A 1 99 ? -10.823 -3.800 -4.068 1.00 89.81 99 LYS A CA 1
ATOM 738 C C . LYS A 1 99 ? -9.849 -4.254 -5.154 1.00 89.81 99 LYS A C 1
ATOM 740 O O . LYS A 1 99 ? -9.912 -3.788 -6.289 1.00 89.81 99 LYS A O 1
ATOM 745 N N . PHE A 1 100 ? -8.985 -5.191 -4.798 1.00 87.31 100 PHE A N 1
ATOM 746 C CA . PHE A 1 100 ? -7.985 -5.817 -5.647 1.00 87.31 100 PHE A CA 1
ATOM 747 C C . PHE A 1 100 ? -8.222 -7.326 -5.710 1.00 87.31 100 PHE A C 1
ATOM 749 O O . PHE A 1 100 ? -8.840 -7.925 -4.830 1.00 87.31 100 PHE A O 1
ATOM 756 N N . TYR A 1 101 ? -7.703 -7.943 -6.769 1.00 82.50 101 TYR A N 1
ATOM 757 C CA . TYR A 1 101 ? -7.713 -9.398 -6.937 1.00 82.50 101 TYR A CA 1
ATOM 758 C C . TYR A 1 101 ? -6.577 -10.102 -6.178 1.00 82.50 101 TYR A C 1
ATOM 760 O O . TYR A 1 101 ? -6.523 -11.325 -6.160 1.00 82.50 101 TYR A O 1
ATOM 768 N N . SER A 1 102 ? -5.677 -9.344 -5.550 1.00 85.88 102 SER A N 1
ATOM 769 C CA . SER A 1 102 ? -4.618 -9.842 -4.671 1.00 85.88 102 SER A CA 1
ATOM 770 C C . SER A 1 102 ? -4.910 -9.473 -3.221 1.00 85.88 102 SER A C 1
ATOM 772 O O . SER A 1 102 ? -5.544 -8.451 -2.952 1.00 85.88 102 SER A O 1
ATOM 774 N N . TYR A 1 103 ? -4.389 -10.263 -2.284 1.00 89.56 103 TYR A N 1
ATOM 775 C CA . TYR A 1 103 ? -4.288 -9.806 -0.903 1.00 89.56 103 TYR A CA 1
ATOM 776 C C . TYR A 1 103 ? -3.241 -8.698 -0.841 1.00 89.56 103 TYR A C 1
ATOM 778 O O . TYR A 1 103 ? -2.221 -8.781 -1.527 1.00 89.56 103 TYR A O 1
ATOM 786 N N . ILE A 1 104 ? -3.507 -7.656 -0.060 1.00 90.81 104 ILE A N 1
ATOM 787 C CA . ILE A 1 104 ? -2.608 -6.511 0.098 1.00 90.81 104 ILE A CA 1
ATOM 788 C C . ILE A 1 104 ? -2.337 -6.272 1.576 1.00 90.81 104 ILE A C 1
ATOM 790 O O . ILE A 1 104 ? -3.232 -6.417 2.408 1.00 90.81 104 ILE A O 1
ATOM 794 N N . ASP A 1 105 ? -1.117 -5.883 1.903 1.00 87.75 105 ASP A N 1
ATOM 795 C CA . ASP A 1 105 ? -0.714 -5.583 3.268 1.00 87.75 105 ASP A CA 1
ATOM 796 C C . ASP A 1 105 ? 0.214 -4.369 3.297 1.00 87.75 105 ASP A C 1
ATOM 798 O O . ASP A 1 105 ? 0.819 -4.036 2.284 1.00 87.75 105 ASP A O 1
ATOM 802 N N . ASN A 1 106 ? 0.307 -3.694 4.444 1.00 89.31 106 ASN A N 1
ATOM 803 C CA . ASN A 1 106 ? 1.212 -2.553 4.666 1.00 89.31 106 ASN A CA 1
ATOM 804 C C . ASN A 1 106 ? 1.210 -1.497 3.535 1.00 89.31 106 ASN A C 1
ATOM 806 O O . ASN A 1 106 ? 2.255 -1.246 2.924 1.00 89.31 106 ASN A O 1
ATOM 810 N N . PRO A 1 107 ? 0.055 -0.876 3.232 1.00 93.12 107 PRO A N 1
ATOM 811 C CA . PRO A 1 107 ? -0.025 0.130 2.184 1.00 93.12 107 PRO A CA 1
ATOM 812 C C . PRO A 1 107 ? 0.830 1.346 2.546 1.00 93.12 107 PRO A C 1
ATOM 814 O O . PRO A 1 107 ? 0.887 1.759 3.704 1.00 93.12 107 PRO A O 1
ATOM 817 N N . SER A 1 108 ? 1.454 1.963 1.552 1.00 92.88 108 SER A N 1
ATOM 818 C CA . SER A 1 108 ? 2.222 3.194 1.738 1.00 92.88 108 SER A CA 1
ATOM 819 C C . SER A 1 108 ? 2.027 4.150 0.570 1.00 92.88 108 SER A C 1
ATOM 821 O O . SER A 1 108 ? 1.569 3.757 -0.501 1.00 92.88 108 SER A O 1
ATOM 823 N N . TRP A 1 109 ? 2.352 5.422 0.776 1.00 92.69 109 TRP A N 1
ATOM 824 C CA . TRP A 1 109 ? 2.442 6.392 -0.305 1.00 92.69 109 TRP A CA 1
ATOM 825 C C . TRP A 1 109 ? 3.876 6.507 -0.805 1.00 92.69 109 TRP A C 1
ATOM 827 O O . TRP A 1 109 ? 4.806 6.713 -0.022 1.00 92.69 109 TRP A O 1
ATOM 837 N N . PHE A 1 110 ? 4.043 6.420 -2.117 1.00 93.19 110 PHE A N 1
ATOM 838 C CA . PHE A 1 110 ? 5.274 6.764 -2.799 1.00 93.19 110 PHE A CA 1
ATOM 839 C C . PHE A 1 110 ? 5.115 8.117 -3.483 1.00 93.19 110 PHE A C 1
ATOM 841 O O . PHE A 1 110 ? 4.151 8.342 -4.211 1.00 93.19 110 PHE A O 1
ATOM 848 N N . LYS A 1 111 ? 6.082 9.005 -3.255 1.00 92.06 111 LYS A N 1
ATOM 849 C CA . LYS A 1 111 ? 6.155 10.323 -3.880 1.00 92.06 111 LYS A CA 1
ATOM 850 C C . LYS A 1 111 ? 7.306 10.335 -4.873 1.00 92.06 111 LYS A C 1
ATOM 8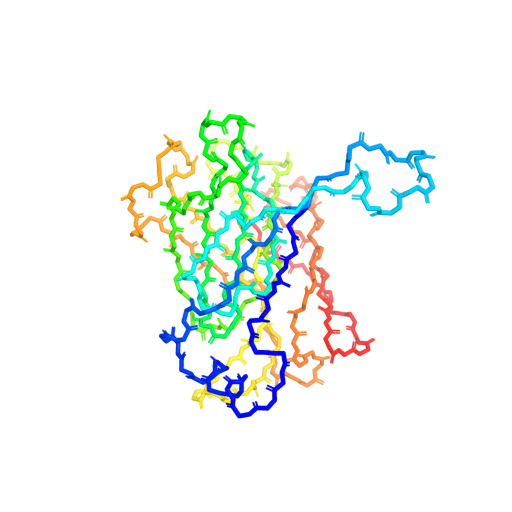52 O O . LYS A 1 111 ? 8.451 10.173 -4.457 1.00 92.06 111 LYS A O 1
ATOM 857 N N . ASP A 1 112 ? 7.000 10.568 -6.143 1.00 92.12 112 ASP A N 1
ATOM 858 C CA . ASP A 1 112 ? 7.998 10.790 -7.183 1.00 92.12 112 ASP A CA 1
ATOM 859 C C . ASP A 1 112 ? 8.606 12.199 -7.010 1.00 92.12 112 ASP A C 1
ATOM 861 O O . ASP A 1 112 ? 7.902 13.203 -7.173 1.00 92.12 112 ASP A O 1
ATOM 865 N N . PRO A 1 113 ? 9.897 12.320 -6.645 1.00 92.88 113 PRO A N 1
ATOM 866 C CA . PRO A 1 113 ? 10.555 13.612 -6.498 1.00 92.88 113 PRO A CA 1
ATOM 867 C C . PRO A 1 113 ? 10.800 14.312 -7.840 1.00 92.88 113 PRO A C 1
ATOM 869 O O . PRO A 1 113 ? 11.002 15.524 -7.842 1.00 92.88 113 PRO A O 1
ATOM 872 N N . PHE A 1 114 ? 10.761 13.584 -8.961 1.00 92.50 114 PHE A N 1
ATOM 873 C CA . PHE A 1 114 ? 10.943 14.130 -10.306 1.00 92.50 114 PHE A CA 1
ATOM 874 C C . PHE A 1 114 ? 9.617 14.412 -11.013 1.00 92.50 114 PHE A C 1
ATOM 876 O O . PHE A 1 114 ? 9.621 14.749 -12.198 1.00 92.50 114 PHE A O 1
ATOM 883 N N . ARG A 1 115 ? 8.481 14.311 -10.306 1.00 89.25 115 ARG A N 1
ATOM 884 C CA . ARG A 1 115 ? 7.169 14.574 -10.898 1.00 89.25 115 ARG A CA 1
ATOM 885 C C . ARG A 1 115 ? 7.114 15.954 -11.558 1.00 89.25 115 ARG A C 1
ATOM 887 O O . ARG A 1 115 ? 7.489 16.970 -10.970 1.00 89.25 115 ARG A O 1
ATOM 894 N N . THR A 1 116 ? 6.578 16.005 -12.768 1.00 83.88 116 THR A N 1
ATOM 895 C CA . THR A 1 116 ? 6.295 17.233 -13.517 1.00 83.88 116 THR A CA 1
ATOM 896 C C . THR A 1 116 ? 4.882 17.147 -14.075 1.00 83.88 116 THR A C 1
ATOM 898 O O . THR A 1 116 ? 4.432 16.057 -14.370 1.00 83.88 116 THR A O 1
ATOM 901 N N . GLY A 1 117 ? 4.172 18.270 -14.230 1.00 76.75 117 GLY A N 1
ATOM 902 C CA . GLY A 1 117 ? 2.802 18.375 -14.778 1.00 76.75 117 GLY A CA 1
ATOM 903 C C . GLY A 1 117 ? 2.075 17.072 -15.174 1.00 76.75 117 GLY A C 1
ATOM 904 O O . GLY A 1 117 ? 1.176 16.633 -14.462 1.00 76.75 117 GLY A O 1
ATOM 905 N N . SER A 1 118 ? 2.431 16.484 -16.325 1.00 74.38 118 SER A N 1
ATOM 906 C CA . SER A 1 118 ? 1.821 15.257 -16.873 1.00 74.38 118 SER A CA 1
ATOM 907 C C . SER A 1 118 ? 2.546 13.937 -16.560 1.00 74.38 118 SER A C 1
ATOM 909 O O . SER A 1 118 ? 2.019 12.881 -16.895 1.00 74.38 118 SER A O 1
ATOM 911 N N . LEU A 1 119 ? 3.744 13.986 -15.983 1.00 79.69 119 LEU A N 1
ATOM 912 C CA . LEU A 1 119 ? 4.572 12.849 -15.583 1.00 79.69 119 LEU A CA 1
ATOM 913 C C . LEU A 1 119 ? 4.671 12.823 -14.057 1.00 79.69 119 LEU A C 1
ATOM 915 O O . LEU A 1 119 ? 5.522 13.488 -13.471 1.00 79.69 119 LEU A O 1
ATOM 919 N N . ASP A 1 120 ? 3.782 12.077 -13.415 1.00 86.38 120 ASP A N 1
ATOM 920 C CA . ASP A 1 120 ? 3.796 11.879 -11.969 1.00 86.38 120 ASP A CA 1
ATOM 921 C C . ASP A 1 120 ? 3.746 10.382 -11.687 1.00 86.38 120 ASP A C 1
ATOM 923 O O . ASP A 1 120 ? 2.722 9.751 -11.926 1.00 86.38 120 ASP A O 1
ATOM 927 N N . GLY A 1 121 ? 4.862 9.822 -11.218 1.00 88.69 121 GLY A N 1
ATOM 928 C CA . GLY A 1 121 ? 4.932 8.422 -10.810 1.00 88.69 121 GLY A CA 1
ATOM 929 C C . GLY A 1 121 ? 4.536 8.181 -9.352 1.00 88.69 121 GLY A C 1
ATOM 930 O O . GLY A 1 121 ? 4.814 7.097 -8.831 1.00 88.69 121 GLY A O 1
ATOM 931 N N . SER A 1 122 ? 3.976 9.180 -8.658 1.00 90.69 122 SER A N 1
ATOM 932 C CA . SER A 1 122 ? 3.544 9.071 -7.259 1.00 90.69 122 SER A CA 1
ATOM 933 C C . SER A 1 122 ? 2.267 8.253 -7.136 1.00 90.69 122 SER A C 1
ATOM 935 O O . SER A 1 122 ? 1.325 8.458 -7.887 1.00 90.69 122 SER A O 1
ATOM 937 N N . GLY A 1 123 ? 2.172 7.390 -6.129 1.00 92.00 123 GLY A N 1
ATOM 938 C CA . GLY A 1 123 ? 0.979 6.575 -5.938 1.00 92.00 123 GLY A CA 1
ATOM 939 C C . GLY A 1 123 ? 1.000 5.740 -4.670 1.00 92.00 123 GLY A C 1
ATOM 940 O O . GLY A 1 123 ? 2.000 5.658 -3.954 1.00 92.00 123 GLY A O 1
ATOM 941 N N . PHE A 1 124 ? -0.120 5.075 -4.396 1.00 92.75 124 PHE A N 1
ATOM 942 C CA . PHE A 1 124 ? -0.203 4.108 -3.311 1.00 92.75 124 PHE A CA 1
ATOM 943 C C . PHE A 1 124 ? 0.493 2.819 -3.723 1.00 92.75 124 PHE A C 1
ATOM 945 O O . PHE A 1 124 ? 0.135 2.200 -4.728 1.00 92.75 124 PHE A O 1
ATOM 952 N N . ILE A 1 125 ? 1.451 2.392 -2.917 1.00 94.50 125 ILE A N 1
ATOM 953 C CA . ILE A 1 125 ? 2.187 1.154 -3.092 1.00 94.50 125 ILE A CA 1
ATOM 954 C C . ILE A 1 125 ? 1.572 0.087 -2.197 1.00 94.50 125 ILE A C 1
ATOM 956 O O . ILE A 1 125 ? 1.410 0.271 -0.991 1.00 94.50 125 ILE A O 1
ATOM 960 N N . LEU A 1 126 ? 1.218 -1.033 -2.818 1.00 94.25 126 LEU A N 1
ATOM 961 C CA . LEU A 1 126 ? 0.441 -2.109 -2.224 1.00 94.25 126 LEU A CA 1
ATOM 962 C C . LEU A 1 126 ? 1.204 -3.426 -2.401 1.00 94.25 126 LEU A C 1
ATOM 964 O O . LEU A 1 126 ? 0.988 -4.132 -3.397 1.00 94.25 126 LEU A O 1
ATOM 968 N N . PRO A 1 127 ? 2.135 -3.750 -1.487 1.00 93.94 127 PRO A N 1
ATOM 969 C CA . PRO A 1 127 ? 2.716 -5.079 -1.444 1.00 93.94 127 PRO A CA 1
ATOM 970 C C . PRO A 1 127 ? 1.664 -6.089 -0.971 1.00 93.94 127 PRO A C 1
ATOM 972 O O . PRO A 1 127 ? 0.683 -5.745 -0.309 1.00 93.94 127 PRO A O 1
ATOM 975 N N . GLY A 1 128 ? 1.846 -7.351 -1.332 1.00 92.50 128 GLY A N 1
ATOM 976 C CA . GLY A 1 128 ? 0.996 -8.412 -0.829 1.00 92.50 128 GLY A CA 1
ATOM 977 C C . GLY A 1 128 ? 1.238 -9.763 -1.476 1.00 92.50 128 GLY A C 1
ATOM 978 O O . GLY A 1 128 ? 2.358 -10.119 -1.859 1.00 92.50 128 GLY A O 1
ATOM 979 N N . ILE A 1 129 ? 0.154 -10.529 -1.567 1.00 90.38 129 ILE A N 1
ATOM 980 C CA . ILE A 1 129 ? 0.166 -11.927 -1.985 1.00 90.38 129 ILE A CA 1
ATOM 981 C C . ILE A 1 129 ? -0.727 -12.093 -3.210 1.00 90.38 129 ILE A C 1
ATOM 983 O O . ILE A 1 129 ? -1.926 -11.788 -3.187 1.00 90.38 129 ILE A O 1
ATOM 987 N N . LEU A 1 130 ? -0.135 -12.613 -4.279 1.00 86.38 130 LEU A N 1
ATOM 988 C CA . LEU A 1 130 ? -0.853 -13.116 -5.431 1.00 86.38 130 LEU A CA 1
ATOM 989 C C . LEU A 1 130 ? -1.586 -14.392 -5.027 1.00 86.38 130 LEU A C 1
ATOM 991 O O . LEU A 1 130 ? -0.979 -15.336 -4.515 1.00 86.38 130 LEU A O 1
ATOM 995 N N . SER A 1 131 ? -2.891 -14.431 -5.271 1.00 80.88 131 SER A N 1
ATOM 996 C CA . SER A 1 131 ? -3.691 -15.626 -5.047 1.00 80.88 131 SER A CA 1
ATOM 997 C C . SER A 1 131 ? -4.582 -15.935 -6.243 1.00 80.88 131 SER A C 1
ATOM 999 O O . SER A 1 131 ? -5.018 -15.044 -6.969 1.00 80.88 131 SER A O 1
ATOM 1001 N N . SER A 1 132 ? -4.854 -17.220 -6.449 1.00 69.50 132 SER A N 1
ATOM 1002 C CA . SER A 1 132 ? -5.853 -17.708 -7.403 1.00 69.50 132 SER A CA 1
ATOM 1003 C C . SER A 1 132 ? -6.702 -18.758 -6.713 1.00 69.50 132 SER A C 1
ATOM 1005 O O . SER A 1 132 ? -6.167 -19.670 -6.087 1.00 69.50 132 SER A O 1
ATOM 1007 N N . ASN A 1 133 ? -8.029 -18.618 -6.766 1.00 65.31 133 ASN A N 1
ATOM 1008 C CA . ASN A 1 133 ? -8.969 -19.513 -6.079 1.00 65.31 133 ASN A CA 1
ATOM 1009 C C . ASN A 1 133 ? -8.619 -19.756 -4.594 1.00 65.31 133 ASN A C 1
ATOM 1011 O O . ASN A 1 133 ? -8.765 -20.867 -4.090 1.00 65.31 133 ASN A O 1
ATOM 1015 N N . LYS A 1 134 ? -8.159 -18.708 -3.892 1.00 64.62 134 LYS A N 1
ATOM 1016 C CA . LYS A 1 134 ? -7.686 -18.747 -2.491 1.00 64.62 134 LYS A CA 1
ATOM 1017 C C . LYS A 1 134 ? -6.400 -19.557 -2.254 1.00 64.62 134 LYS A C 1
ATOM 1019 O O . LYS A 1 134 ? -6.030 -19.769 -1.104 1.00 64.62 134 LYS A O 1
ATOM 1024 N N . HIS A 1 135 ? -5.702 -19.979 -3.306 1.00 68.50 135 HIS A N 1
ATOM 1025 C CA . HIS A 1 135 ? -4.366 -20.555 -3.206 1.00 68.50 135 HIS A CA 1
ATOM 1026 C C . HIS A 1 135 ? -3.313 -19.457 -3.337 1.00 68.50 135 HIS A C 1
ATOM 1028 O O . HIS A 1 135 ? -3.399 -18.635 -4.250 1.00 68.50 135 HIS A O 1
ATOM 1034 N N . ILE A 1 136 ? -2.343 -19.436 -2.423 1.00 77.12 136 ILE A N 1
ATOM 1035 C CA . ILE A 1 136 ? -1.209 -18.510 -2.475 1.00 77.12 136 ILE A CA 1
ATOM 1036 C C . ILE A 1 136 ? -0.293 -18.945 -3.616 1.00 77.12 136 ILE A C 1
ATOM 1038 O O . ILE A 1 136 ? 0.120 -20.102 -3.662 1.00 77.12 136 ILE A O 1
ATOM 1042 N N . ILE A 1 137 ? -0.013 -18.017 -4.528 1.00 81.19 137 ILE A N 1
ATOM 1043 C CA . ILE A 1 137 ? 0.883 -18.234 -5.664 1.00 81.19 137 ILE A CA 1
ATOM 1044 C C . ILE A 1 137 ? 2.248 -17.630 -5.350 1.00 81.19 137 ILE A C 1
ATOM 1046 O O . ILE A 1 137 ? 3.240 -18.337 -5.410 1.00 81.19 137 ILE A O 1
ATOM 1050 N N . GLY A 1 138 ? 2.309 -16.362 -4.943 1.00 87.38 138 GLY A N 1
ATOM 1051 C CA . GLY A 1 138 ? 3.585 -15.698 -4.679 1.00 87.38 138 GLY A CA 1
ATOM 1052 C C . GLY A 1 138 ? 3.439 -14.242 -4.259 1.00 87.38 138 GLY A C 1
ATOM 1053 O O . GLY A 1 138 ? 2.343 -13.776 -3.945 1.00 87.38 138 GLY A O 1
ATOM 1054 N N . GLY A 1 139 ? 4.552 -13.516 -4.219 1.00 89.44 139 GLY A N 1
ATOM 1055 C CA . GLY A 1 139 ? 4.586 -12.099 -3.876 1.00 89.44 139 GLY A CA 1
ATOM 1056 C C . GLY A 1 139 ? 4.145 -11.203 -5.032 1.00 89.44 139 GLY A C 1
ATOM 1057 O O . GLY A 1 139 ? 4.495 -11.436 -6.184 1.00 89.44 139 GLY A O 1
ATOM 1058 N N . VAL A 1 140 ? 3.410 -10.136 -4.720 1.00 92.50 140 VAL A N 1
ATOM 1059 C CA . VAL A 1 140 ? 2.992 -9.131 -5.706 1.00 92.50 140 VAL A CA 1
ATOM 1060 C C . VAL A 1 140 ? 3.151 -7.729 -5.142 1.00 92.50 140 VAL A C 1
ATOM 1062 O O . VAL A 1 140 ? 2.925 -7.498 -3.956 1.00 92.50 140 VAL A O 1
ATOM 1065 N N . VAL A 1 141 ? 3.513 -6.778 -5.996 1.00 93.56 141 VAL A N 1
ATOM 1066 C CA . VAL A 1 141 ? 3.458 -5.351 -5.683 1.00 93.56 141 VAL A CA 1
ATOM 1067 C C . VAL A 1 141 ? 2.648 -4.651 -6.756 1.00 93.56 141 VAL A C 1
ATOM 1069 O O . VAL A 1 141 ? 2.966 -4.707 -7.949 1.00 93.56 141 VAL A O 1
ATOM 1072 N N . ARG A 1 142 ? 1.614 -3.940 -6.316 1.00 93.56 142 ARG A N 1
ATOM 1073 C CA . ARG A 1 142 ? 0.827 -3.051 -7.165 1.00 93.56 142 ARG A CA 1
ATOM 1074 C C . ARG A 1 142 ? 1.085 -1.610 -6.785 1.00 93.56 142 ARG A C 1
ATOM 1076 O O . ARG A 1 142 ? 1.296 -1.300 -5.618 1.00 93.56 142 ARG A O 1
ATOM 1083 N N . GLN A 1 143 ? 1.004 -0.741 -7.775 1.00 92.88 143 GLN A N 1
ATOM 1084 C CA . GLN A 1 143 ? 0.839 0.680 -7.540 1.00 92.88 143 GLN A CA 1
ATOM 1085 C C . GLN A 1 143 ? -0.526 1.094 -8.040 1.00 92.88 143 GLN A C 1
ATOM 1087 O O . GLN A 1 143 ? -0.941 0.686 -9.125 1.00 92.88 143 GLN A O 1
ATOM 1092 N N . THR A 1 144 ? -1.234 1.883 -7.245 1.00 89.81 144 THR A N 1
ATOM 1093 C CA . THR A 1 144 ? -2.498 2.465 -7.662 1.00 89.81 144 THR A CA 1
ATOM 1094 C C . THR A 1 144 ? -2.508 3.956 -7.417 1.00 89.81 144 THR A C 1
ATOM 1096 O O . THR A 1 144 ? -1.996 4.444 -6.414 1.00 89.81 144 THR A O 1
ATOM 1099 N N . GLU A 1 145 ? -3.149 4.665 -8.325 1.00 83.75 145 GLU A N 1
ATOM 1100 C CA . GLU A 1 145 ? -3.327 6.104 -8.266 1.00 83.75 145 GLU A CA 1
ATOM 1101 C C . GLU A 1 145 ? -4.804 6.408 -8.432 1.00 83.75 145 GLU A C 1
ATOM 1103 O O . GLU A 1 145 ? -5.514 5.718 -9.166 1.00 83.75 145 GLU A O 1
ATOM 1108 N N . SER A 1 146 ? -5.282 7.425 -7.725 1.00 67.88 146 SER A N 1
ATOM 1109 C CA . SER A 1 146 ? -6.652 7.895 -7.862 1.00 67.88 146 SER A CA 1
ATOM 1110 C C . SER A 1 146 ? -6.647 9.206 -8.635 1.00 67.88 146 SER A C 1
ATOM 1112 O O . SER A 1 146 ? -6.045 10.181 -8.189 1.00 67.88 146 SER A O 1
ATOM 1114 N N . ALA A 1 147 ? -7.354 9.297 -9.765 1.00 56.16 147 ALA A N 1
ATOM 1115 C CA . ALA A 1 147 ? -7.465 10.559 -10.509 1.00 56.16 147 ALA A CA 1
ATOM 1116 C C . ALA A 1 147 ? -8.132 11.678 -9.681 1.00 56.16 147 ALA A C 1
ATOM 1118 O O . ALA A 1 147 ? -7.963 12.860 -9.969 1.00 56.16 147 ALA A O 1
ATOM 1119 N N . LEU A 1 148 ? -8.841 11.290 -8.625 1.00 50.56 148 LEU A N 1
ATOM 1120 C CA . LEU A 1 148 ? -9.478 12.120 -7.608 1.00 50.56 148 LEU A CA 1
ATOM 1121 C C . LEU A 1 148 ? -8.491 12.823 -6.666 1.00 50.56 148 LEU A C 1
ATOM 1123 O O . LEU A 1 148 ? -8.750 13.936 -6.208 1.00 50.56 148 LEU A O 1
ATOM 1127 N N . GLN A 1 149 ? -7.302 12.251 -6.486 1.00 52.69 149 GLN A N 1
ATOM 1128 C CA . GLN A 1 149 ? -6.209 12.865 -5.733 1.00 52.69 149 GLN A CA 1
ATOM 1129 C C . GLN A 1 149 ? -5.688 14.141 -6.417 1.00 52.69 149 GLN A C 1
ATOM 1131 O O . GLN A 1 149 ? -5.254 15.071 -5.746 1.00 52.69 149 GLN A O 1
ATOM 1136 N N . ARG A 1 150 ? -5.848 14.258 -7.747 1.00 50.81 150 ARG A N 1
ATOM 1137 C CA . ARG A 1 150 ? -5.538 15.490 -8.500 1.00 50.81 150 ARG A CA 1
ATOM 1138 C C . ARG A 1 150 ? -6.558 16.616 -8.293 1.00 50.81 150 ARG A C 1
ATOM 1140 O O . ARG A 1 150 ? -6.305 17.737 -8.725 1.00 50.81 150 ARG A O 1
ATOM 1147 N N . LYS A 1 151 ? -7.715 16.338 -7.676 1.00 45.06 151 LYS A N 1
ATOM 1148 C CA . LYS A 1 151 ? -8.812 17.307 -7.480 1.00 45.06 151 LYS A CA 1
ATOM 1149 C C . LYS A 1 151 ? -9.273 17.469 -6.027 1.00 45.06 151 LYS A C 1
ATOM 1151 O O . LYS A 1 151 ? -10.141 18.300 -5.780 1.00 45.06 151 LYS A O 1
ATOM 1156 N N . GLY A 1 152 ? -8.711 16.719 -5.077 1.00 50.66 152 GLY A N 1
ATOM 1157 C CA . GLY A 1 152 ? -9.031 16.848 -3.650 1.00 50.66 152 GLY A CA 1
ATOM 1158 C C . GLY A 1 152 ? -10.424 16.349 -3.240 1.00 50.66 152 GLY A C 1
ATOM 1159 O O . GLY A 1 152 ? -10.876 16.682 -2.150 1.00 50.66 152 GLY A O 1
ATOM 1160 N N . SER A 1 153 ? -11.115 15.563 -4.073 1.00 51.91 153 SER A N 1
ATOM 1161 C CA . SER A 1 153 ? -12.375 14.901 -3.698 1.00 51.91 153 SER A CA 1
ATOM 1162 C C . SER A 1 153 ? -12.271 13.414 -3.988 1.00 51.91 153 SER A C 1
ATOM 1164 O O . SER A 1 153 ? -11.778 13.059 -5.042 1.00 51.91 153 SER A O 1
ATOM 1166 N N . PHE A 1 154 ? -12.717 12.544 -3.081 1.00 57.94 154 PHE A N 1
ATOM 1167 C CA . PHE A 1 154 ? -12.636 11.079 -3.205 1.00 57.94 154 PHE A CA 1
ATOM 1168 C C . PHE A 1 154 ? -13.931 10.436 -3.756 1.00 57.94 154 PHE A C 1
ATOM 1170 O O . PHE A 1 154 ? -14.170 9.245 -3.578 1.00 57.94 154 PHE A O 1
ATOM 1177 N N . GLU A 1 155 ? -14.756 11.202 -4.475 1.00 49.72 155 GLU A N 1
ATOM 1178 C CA . GLU A 1 155 ? -16.171 10.870 -4.705 1.00 49.72 155 GLU A CA 1
ATOM 1179 C C . GLU A 1 155 ? -16.484 9.744 -5.712 1.00 49.72 155 GLU A C 1
ATOM 1181 O O . GLU A 1 155 ? -17.641 9.356 -5.800 1.00 49.72 155 GLU A O 1
ATOM 1186 N N . ASN A 1 156 ? -15.525 9.153 -6.436 1.00 51.94 156 ASN A N 1
ATOM 1187 C CA . ASN A 1 156 ? -15.815 8.100 -7.429 1.00 51.94 156 ASN A CA 1
ATOM 1188 C C . ASN A 1 156 ? -14.755 6.979 -7.510 1.00 51.94 156 ASN A C 1
ATOM 1190 O O . ASN A 1 156 ? -13.603 7.177 -7.895 1.00 51.94 156 ASN A O 1
ATOM 1194 N N . ALA A 1 157 ? -15.173 5.739 -7.239 1.00 51.88 157 ALA A N 1
ATOM 1195 C CA . ALA A 1 157 ? -14.326 4.545 -7.353 1.00 51.88 157 ALA A CA 1
ATOM 1196 C C . ALA A 1 157 ? -13.876 4.220 -8.800 1.00 51.88 157 ALA A C 1
ATOM 1198 O O . ALA A 1 157 ? -12.949 3.431 -8.984 1.00 51.88 157 ALA A O 1
ATOM 1199 N N . ASP A 1 158 ? -14.457 4.864 -9.816 1.00 56.28 158 ASP A N 1
ATOM 1200 C CA . ASP A 1 158 ? -14.133 4.647 -11.238 1.00 56.28 158 ASP A CA 1
ATOM 1201 C C . ASP A 1 158 ? -12.859 5.373 -11.708 1.00 56.28 158 ASP A C 1
ATOM 1203 O O . ASP A 1 158 ? -12.455 5.276 -12.863 1.00 56.28 158 ASP A O 1
ATOM 1207 N N . CYS A 1 159 ? -12.197 6.110 -10.817 1.00 69.00 159 CYS A N 1
ATOM 1208 C CA . CYS A 1 159 ? -11.058 6.964 -11.148 1.00 69.00 159 CYS A CA 1
ATOM 1209 C C . CYS A 1 159 ? -9.688 6.350 -10.826 1.00 69.00 159 CYS A C 1
ATOM 1211 O O . CYS A 1 159 ? -8.688 7.066 -10.848 1.00 69.00 159 CYS A O 1
ATOM 1213 N N . TRP A 1 160 ? -9.626 5.068 -10.463 1.00 83.56 160 TR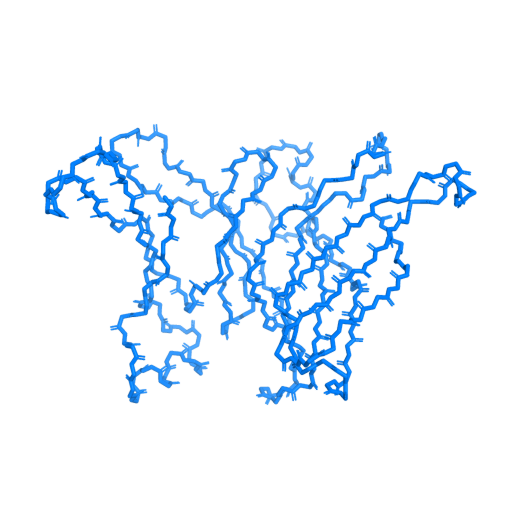P A N 1
ATOM 1214 C CA . TRP A 1 160 ? -8.393 4.461 -9.972 1.00 83.56 160 TRP A CA 1
ATOM 1215 C C . TRP A 1 160 ? -7.647 3.685 -11.051 1.00 83.56 160 TRP A C 1
ATOM 1217 O O . TRP A 1 160 ? -8.091 2.608 -11.456 1.00 83.56 160 TRP A O 1
ATOM 1227 N N . GLU A 1 161 ? -6.455 4.144 -11.401 1.00 87.38 161 GLU A N 1
ATOM 1228 C CA . GLU A 1 161 ? -5.525 3.401 -12.244 1.00 87.38 161 GLU A CA 1
ATOM 1229 C C . GLU A 1 161 ? -4.659 2.489 -11.369 1.00 87.38 161 GLU A C 1
ATOM 1231 O O . GLU A 1 161 ? -4.254 2.863 -10.267 1.00 87.38 161 GLU A O 1
ATOM 1236 N N . THR A 1 162 ? -4.428 1.248 -11.798 1.00 90.00 162 THR A N 1
ATOM 1237 C CA . THR A 1 162 ? -3.573 0.299 -11.075 1.00 90.00 162 THR A CA 1
ATOM 1238 C C . THR A 1 162 ? -2.624 -0.371 -12.045 1.00 90.00 162 THR A C 1
ATOM 1240 O O . THR A 1 162 ? -3.064 -0.993 -13.009 1.00 90.00 162 THR A O 1
ATOM 1243 N N . ARG A 1 163 ? -1.334 -0.328 -11.726 1.00 91.31 163 ARG A N 1
ATOM 1244 C CA . ARG A 1 163 ? -0.277 -1.032 -12.446 1.00 91.31 163 ARG A CA 1
ATOM 1245 C C . ARG A 1 163 ? 0.363 -2.112 -11.585 1.00 91.31 163 ARG A C 1
ATOM 1247 O O . ARG A 1 163 ? 0.393 -2.032 -10.355 1.00 91.31 163 ARG A O 1
ATOM 1254 N N . LEU A 1 164 ? 0.867 -3.143 -12.250 1.00 93.12 164 LEU A N 1
ATOM 1255 C CA . LEU A 1 164 ? 1.703 -4.170 -11.642 1.00 93.12 164 LEU A CA 1
ATOM 1256 C C . LEU A 1 164 ? 3.157 -3.689 -11.679 1.00 93.12 164 LEU A C 1
ATOM 1258 O O . LEU A 1 164 ? 3.677 -3.436 -12.761 1.00 93.12 164 LEU A O 1
ATOM 1262 N N . LEU A 1 165 ? 3.796 -3.560 -10.517 1.00 93.75 165 LEU A N 1
ATOM 1263 C CA . LEU A 1 165 ? 5.222 -3.228 -10.437 1.00 93.75 165 LEU A CA 1
ATOM 1264 C C . LEU A 1 165 ? 6.088 -4.484 -10.361 1.00 93.75 165 LEU A C 1
ATOM 1266 O O . LEU A 1 165 ? 7.204 -4.502 -10.872 1.00 93.75 165 LEU A O 1
ATOM 1270 N N . PHE A 1 166 ? 5.582 -5.522 -9.696 1.00 94.50 166 PHE A N 1
ATOM 1271 C CA . PHE A 1 166 ? 6.321 -6.751 -9.458 1.00 94.50 166 PHE A CA 1
ATOM 1272 C C . PHE A 1 166 ? 5.387 -7.924 -9.198 1.00 94.50 166 PHE A C 1
ATOM 1274 O O . PHE A 1 166 ? 4.367 -7.769 -8.525 1.00 94.50 166 PHE A O 1
ATOM 1281 N N . GLU A 1 167 ? 5.780 -9.095 -9.684 1.00 93.44 167 GLU A N 1
ATOM 1282 C CA . GLU A 1 167 ? 5.128 -10.372 -9.431 1.00 93.44 167 GLU A CA 1
ATOM 1283 C C . GLU A 1 167 ? 6.190 -11.472 -9.368 1.00 93.44 167 GLU A C 1
ATOM 1285 O O . GLU A 1 167 ? 7.120 -11.487 -10.177 1.00 93.44 167 GLU A O 1
ATOM 1290 N N . ASP A 1 168 ? 6.042 -12.376 -8.407 1.00 90.94 168 ASP A N 1
ATOM 1291 C CA . ASP A 1 168 ? 6.796 -13.620 -8.299 1.00 90.94 168 ASP A CA 1
ATOM 1292 C C . ASP A 1 168 ? 5.815 -14.793 -8.267 1.00 90.94 168 ASP A C 1
ATOM 1294 O O . ASP A 1 168 ? 4.704 -14.682 -7.745 1.00 90.94 168 ASP A O 1
ATOM 1298 N N . ASP A 1 169 ? 6.251 -15.941 -8.769 1.00 88.94 169 ASP A N 1
ATOM 1299 C CA . ASP A 1 169 ? 5.496 -17.197 -8.740 1.00 88.94 169 ASP A CA 1
ATOM 1300 C C . ASP A 1 169 ? 5.643 -17.959 -7.410 1.00 88.94 169 ASP A C 1
ATOM 1302 O O . ASP A 1 169 ? 5.271 -19.129 -7.319 1.00 88.94 169 ASP A O 1
ATOM 1306 N N . GLY A 1 170 ? 6.234 -17.318 -6.397 1.00 87.75 170 GLY A N 1
ATOM 1307 C CA . GLY A 1 170 ? 6.483 -17.888 -5.079 1.00 87.75 170 GLY A CA 1
ATOM 1308 C C . GLY A 1 170 ? 7.805 -18.641 -4.969 1.00 87.75 170 GLY A C 1
ATOM 1309 O O . GLY A 1 170 ? 8.197 -19.000 -3.856 1.00 87.75 170 GLY A O 1
ATOM 1310 N N . SER A 1 171 ? 8.522 -18.859 -6.078 1.00 87.62 171 SER A N 1
ATOM 1311 C CA . SER A 1 171 ? 9.802 -19.577 -6.074 1.00 87.62 171 SER A CA 1
ATOM 1312 C C . SER A 1 171 ? 10.916 -18.805 -5.364 1.00 87.62 171 SER A C 1
ATOM 1314 O O . SER A 1 171 ? 11.834 -19.413 -4.805 1.00 87.62 171 SER A O 1
ATOM 1316 N N . ARG A 1 172 ? 10.844 -17.468 -5.354 1.00 88.31 172 ARG A N 1
ATOM 1317 C CA . ARG A 1 172 ? 11.842 -16.592 -4.718 1.00 88.31 172 ARG A CA 1
ATOM 1318 C C . ARG A 1 172 ? 11.244 -15.800 -3.566 1.00 88.31 172 ARG A C 1
ATOM 1320 O O . ARG A 1 172 ? 11.937 -15.559 -2.567 1.00 88.31 172 ARG A O 1
ATOM 1327 N N . LEU A 1 173 ? 9.978 -15.410 -3.697 1.00 88.31 173 LEU A N 1
ATOM 1328 C CA . LEU A 1 173 ? 9.240 -14.617 -2.729 1.00 88.31 173 LEU A CA 1
ATOM 1329 C C . LEU A 1 173 ? 7.781 -15.091 -2.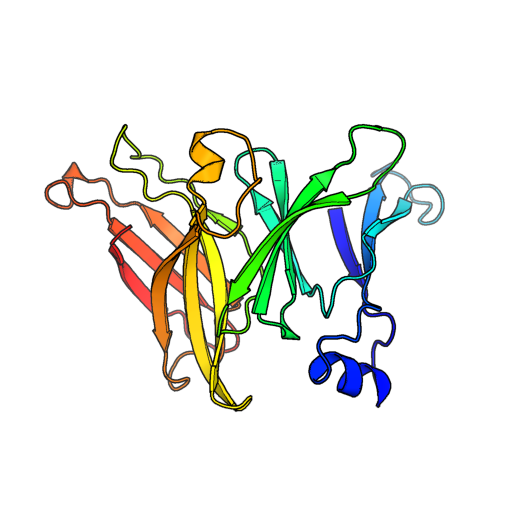649 1.00 88.31 173 LEU A C 1
ATOM 1331 O O . LEU A 1 173 ? 6.963 -14.789 -3.510 1.00 88.31 173 LEU A O 1
ATOM 1335 N N . SER A 1 174 ? 7.436 -15.795 -1.570 1.00 87.06 174 SER A N 1
ATOM 1336 C CA . SER A 1 174 ? 6.083 -16.319 -1.315 1.00 87.06 174 SER A CA 1
ATOM 1337 C C . SER A 1 174 ? 5.051 -15.238 -0.963 1.00 87.06 174 SER A C 1
ATOM 1339 O O . SER A 1 174 ? 3.853 -15.446 -1.140 1.00 87.06 174 SER A O 1
ATOM 1341 N N . ALA A 1 175 ? 5.506 -14.086 -0.464 1.00 89.25 175 ALA A N 1
ATOM 1342 C CA . ALA A 1 175 ? 4.693 -12.922 -0.131 1.00 89.25 175 ALA A CA 1
ATOM 1343 C C . ALA A 1 175 ? 5.566 -11.663 -0.154 1.00 89.25 175 ALA A C 1
ATOM 1345 O O . ALA A 1 175 ? 6.670 -11.689 0.392 1.00 89.25 175 ALA A O 1
ATOM 1346 N N . ALA A 1 176 ? 5.067 -10.561 -0.714 1.00 91.50 176 ALA A N 1
ATOM 1347 C CA . ALA A 1 176 ? 5.688 -9.250 -0.554 1.00 91.50 176 ALA A CA 1
ATOM 1348 C C . ALA A 1 176 ? 5.064 -8.549 0.659 1.00 91.50 176 ALA A C 1
ATOM 1350 O O . ALA A 1 176 ? 3.849 -8.390 0.718 1.00 91.50 176 ALA A O 1
ATOM 1351 N N . SER A 1 177 ? 5.879 -8.131 1.628 1.00 88.88 177 SER A N 1
ATOM 1352 C CA . SER A 1 177 ? 5.408 -7.390 2.813 1.00 88.88 177 SER A CA 1
ATOM 1353 C C . SER A 1 177 ? 5.977 -5.981 2.895 1.00 88.88 177 SER A C 1
ATOM 1355 O O . SER A 1 177 ? 5.445 -5.139 3.618 1.00 88.88 177 SER A O 1
ATOM 1357 N N . SER A 1 178 ? 7.097 -5.741 2.213 1.00 89.75 178 SER A N 1
ATOM 1358 C CA . SER A 1 178 ? 7.836 -4.488 2.274 1.00 89.75 178 SER A CA 1
ATOM 1359 C C . SER A 1 178 ? 8.488 -4.194 0.935 1.00 89.75 178 SER A C 1
ATOM 1361 O O . SER A 1 178 ? 8.947 -5.091 0.226 1.00 89.75 178 SER A O 1
ATOM 1363 N N . ILE A 1 179 ? 8.538 -2.910 0.609 1.00 92.88 179 ILE A N 1
ATOM 1364 C CA . ILE A 1 179 ? 9.052 -2.412 -0.655 1.00 92.88 179 ILE A CA 1
ATOM 1365 C C . ILE A 1 179 ? 9.731 -1.069 -0.442 1.00 92.88 179 ILE A C 1
ATOM 1367 O O . ILE A 1 179 ? 9.244 -0.226 0.310 1.00 92.88 179 ILE A O 1
ATOM 1371 N N . VAL A 1 180 ? 10.842 -0.877 -1.145 1.00 94.38 180 VAL A N 1
ATOM 1372 C CA . VAL A 1 180 ? 11.506 0.415 -1.285 1.00 94.38 180 VAL A CA 1
ATOM 1373 C C . VAL A 1 180 ? 11.628 0.731 -2.770 1.00 94.38 180 VAL A C 1
ATOM 1375 O O . VAL A 1 180 ? 12.129 -0.084 -3.546 1.00 94.38 180 VAL A O 1
ATOM 1378 N N . LEU A 1 181 ? 11.163 1.920 -3.150 1.00 95.19 181 LEU A N 1
ATOM 1379 C CA . LEU A 1 181 ? 11.372 2.507 -4.468 1.00 95.19 181 LEU A CA 1
ATOM 1380 C C . LEU A 1 181 ? 12.379 3.647 -4.334 1.00 95.19 181 LEU A C 1
ATOM 1382 O O . LEU A 1 181 ? 12.196 4.547 -3.516 1.00 95.19 181 LEU A O 1
ATOM 1386 N N . VAL A 1 182 ? 13.434 3.603 -5.142 1.00 95.69 182 VAL A N 1
ATOM 1387 C CA . VAL A 1 182 ? 14.434 4.669 -5.240 1.00 95.69 182 VAL A CA 1
ATOM 1388 C C . VAL A 1 182 ? 14.402 5.205 -6.659 1.00 95.69 182 VAL A C 1
ATOM 1390 O O . VAL A 1 182 ? 14.840 4.523 -7.586 1.00 95.69 182 VAL A O 1
ATOM 1393 N N . THR A 1 183 ? 13.862 6.407 -6.836 1.00 95.06 183 THR A N 1
ATOM 1394 C CA . THR A 1 183 ? 13.816 7.063 -8.145 1.00 95.06 183 THR A CA 1
ATOM 1395 C C . THR A 1 183 ? 15.205 7.305 -8.692 1.00 95.06 183 THR A C 1
ATOM 1397 O O . THR A 1 183 ? 16.108 7.736 -7.974 1.00 95.06 183 THR A O 1
ATOM 1400 N N . ILE A 1 184 ? 15.350 7.047 -9.981 1.00 95.25 184 ILE A N 1
ATOM 1401 C CA . ILE A 1 184 ? 16.534 7.371 -10.755 1.00 95.25 184 ILE A CA 1
ATOM 1402 C C . ILE A 1 184 ? 16.250 8.706 -11.435 1.00 95.25 184 ILE A C 1
ATOM 1404 O O . ILE A 1 184 ? 15.156 8.898 -11.963 1.00 95.25 184 ILE A O 1
ATOM 1408 N N . ASP A 1 185 ? 17.223 9.615 -11.401 1.00 94.50 185 ASP A N 1
ATOM 1409 C CA . ASP A 1 185 ? 17.131 10.878 -12.130 1.00 94.50 185 ASP A CA 1
ATOM 1410 C C . ASP A 1 185 ? 16.815 10.596 -13.612 1.00 94.50 185 ASP A C 1
ATOM 1412 O O . ASP A 1 185 ? 17.565 9.841 -14.248 1.00 94.50 185 ASP A O 1
ATOM 1416 N N . PRO A 1 186 ? 15.722 11.152 -14.172 1.00 93.38 186 PRO A N 1
ATOM 1417 C CA . PRO A 1 186 ? 15.355 10.933 -15.564 1.00 93.38 186 PRO A CA 1
ATOM 1418 C C . PRO A 1 186 ? 16.475 11.281 -16.551 1.00 93.38 186 PRO A C 1
ATOM 1420 O O . PRO A 1 186 ? 16.574 10.631 -17.593 1.00 93.38 186 PRO A O 1
ATOM 1423 N N . GLU A 1 187 ? 17.359 12.238 -16.239 1.00 93.69 187 GLU A N 1
ATOM 1424 C CA . GLU A 1 187 ? 18.514 12.567 -17.089 1.00 93.69 187 GLU A CA 1
ATOM 1425 C C . GLU A 1 187 ? 19.459 11.366 -17.275 1.00 93.69 187 GLU A C 1
ATOM 1427 O O . GLU A 1 187 ? 20.050 11.194 -18.342 1.00 93.69 187 GLU A O 1
ATOM 1432 N N . LEU A 1 188 ? 19.540 10.476 -16.280 1.00 94.56 188 LEU A N 1
ATOM 1433 C CA . LEU A 1 188 ? 20.344 9.249 -16.324 1.00 94.56 188 LEU A CA 1
ATOM 1434 C C . LEU A 1 188 ? 19.647 8.090 -17.059 1.00 94.56 188 LEU A C 1
ATOM 1436 O O . LEU A 1 188 ? 20.275 7.067 -17.333 1.00 94.56 188 LEU A O 1
ATOM 1440 N N . GLU A 1 189 ? 18.360 8.229 -17.386 1.00 94.12 189 GLU A N 1
ATOM 1441 C CA . GLU A 1 189 ? 17.524 7.193 -18.010 1.00 94.12 189 GLU A CA 1
ATOM 1442 C C . GLU A 1 189 ? 16.883 7.673 -19.327 1.00 94.12 189 GLU A C 1
ATOM 1444 O O . GLU A 1 189 ? 15.819 7.195 -19.726 1.00 94.12 189 GLU A O 1
ATOM 1449 N N . ASN A 1 190 ? 17.536 8.593 -20.048 1.00 91.94 190 ASN A N 1
ATOM 1450 C CA . ASN A 1 190 ? 17.062 9.157 -21.324 1.00 91.94 190 ASN A CA 1
ATOM 1451 C C . ASN A 1 190 ? 15.668 9.809 -21.223 1.00 91.94 190 ASN A C 1
ATOM 1453 O O . ASN A 1 190 ? 14.835 9.650 -22.116 1.00 91.94 190 ASN A O 1
ATOM 1457 N N . GLY A 1 191 ? 15.395 10.493 -20.112 1.00 88.75 191 GLY A N 1
ATOM 1458 C CA . GLY A 1 191 ? 14.115 11.139 -19.818 1.00 88.75 191 GLY A CA 1
ATOM 1459 C C . GLY A 1 191 ? 13.021 10.194 -19.313 1.00 88.75 191 GLY A C 1
ATOM 1460 O O . GLY A 1 191 ? 11.903 10.644 -19.078 1.00 88.75 191 GLY A O 1
ATOM 1461 N N . ASN A 1 192 ? 13.303 8.898 -19.137 1.00 89.38 192 ASN A N 1
ATOM 1462 C CA . ASN A 1 192 ? 12.315 7.948 -18.625 1.00 89.38 192 ASN A CA 1
ATOM 1463 C C . ASN A 1 192 ? 12.260 7.976 -17.096 1.00 89.38 192 ASN A C 1
ATOM 1465 O O . ASN A 1 192 ? 13.286 7.838 -16.431 1.00 89.38 192 ASN A O 1
ATOM 1469 N N . HIS A 1 193 ? 11.052 8.046 -16.538 1.00 89.62 193 HIS A N 1
ATOM 1470 C CA . HIS A 1 193 ? 10.839 7.917 -15.101 1.00 89.62 193 HIS A CA 1
ATOM 1471 C C . HIS A 1 193 ? 10.990 6.449 -14.693 1.00 89.62 193 HIS A C 1
ATOM 1473 O O . HIS A 1 193 ? 10.206 5.570 -15.060 1.00 89.62 193 HIS A O 1
ATOM 1479 N N . ARG A 1 194 ? 12.071 6.156 -13.973 1.00 93.94 194 ARG A N 1
ATOM 1480 C CA . ARG A 1 194 ? 12.398 4.806 -13.518 1.00 93.94 194 ARG A CA 1
ATOM 1481 C C . ARG A 1 194 ? 12.816 4.823 -12.067 1.00 93.94 194 ARG A C 1
ATOM 1483 O O . ARG A 1 194 ? 13.345 5.806 -11.559 1.00 93.94 194 ARG A O 1
ATOM 1490 N N . ALA A 1 195 ? 12.622 3.691 -11.414 1.00 95.38 195 ALA A N 1
ATOM 1491 C CA . ALA A 1 195 ? 13.073 3.487 -10.054 1.00 95.38 195 ALA A CA 1
ATOM 1492 C C . ALA A 1 195 ? 13.771 2.141 -9.918 1.00 95.38 195 ALA A C 1
ATOM 1494 O O . ALA A 1 195 ? 13.406 1.157 -10.567 1.00 95.38 195 ALA A O 1
ATOM 1495 N N . TRP A 1 196 ? 14.752 2.091 -9.023 1.00 97.19 196 TRP A N 1
ATOM 1496 C CA . TRP A 1 196 ? 15.148 0.833 -8.421 1.00 97.19 196 TRP A CA 1
ATOM 1497 C C . TRP A 1 196 ? 14.062 0.386 -7.456 1.00 97.19 196 TRP A C 1
ATOM 1499 O O . TRP A 1 196 ? 13.690 1.101 -6.528 1.00 97.19 196 TRP A O 1
ATOM 1509 N N . LEU A 1 197 ? 13.574 -0.816 -7.696 1.00 96.25 197 LEU A N 1
ATOM 1510 C CA . LEU A 1 197 ? 12.655 -1.539 -6.853 1.00 96.25 197 LEU A CA 1
ATOM 1511 C C . LEU A 1 197 ? 13.450 -2.515 -5.988 1.00 96.25 197 LEU A C 1
ATOM 1513 O O . LEU A 1 197 ? 14.266 -3.269 -6.515 1.00 96.25 197 LEU A O 1
ATOM 1517 N N . PHE A 1 198 ? 13.153 -2.549 -4.691 1.00 96.12 198 PHE A N 1
ATOM 1518 C CA . PHE A 1 198 ? 13.606 -3.582 -3.763 1.00 96.12 198 PHE A CA 1
ATOM 1519 C C . PHE A 1 198 ? 12.395 -4.150 -3.031 1.00 96.12 198 PHE A C 1
ATOM 1521 O O . PHE A 1 198 ? 11.687 -3.407 -2.353 1.00 96.12 198 PHE A O 1
ATOM 1528 N N . VAL A 1 199 ? 12.156 -5.453 -3.158 1.00 94.75 199 VAL A N 1
ATOM 1529 C CA . VAL A 1 199 ? 11.018 -6.147 -2.543 1.00 94.75 199 VAL A CA 1
ATOM 1530 C C . VAL A 1 199 ? 11.522 -7.200 -1.570 1.00 94.75 199 VAL A C 1
ATOM 1532 O O . VAL A 1 199 ? 12.434 -7.967 -1.884 1.00 94.75 199 VAL A O 1
ATOM 1535 N N . SER A 1 200 ? 10.900 -7.237 -0.396 1.00 92.44 200 SER A N 1
ATOM 1536 C CA . SER A 1 200 ? 11.141 -8.236 0.639 1.00 92.44 200 SER A CA 1
ATOM 1537 C C . SER A 1 200 ? 9.820 -8.729 1.232 1.00 92.44 200 SER A C 1
ATOM 1539 O O . SER A 1 200 ? 8.762 -8.108 1.071 1.00 92.44 200 SER A O 1
ATOM 1541 N N . GLY A 1 201 ? 9.880 -9.856 1.931 1.00 86.94 201 GLY A N 1
ATOM 1542 C CA . GLY A 1 201 ? 8.739 -10.409 2.638 1.00 86.94 201 GLY A CA 1
ATOM 1543 C C . GLY A 1 201 ? 9.041 -11.727 3.320 1.00 86.94 201 GLY A C 1
ATOM 1544 O O . GLY A 1 201 ? 10.083 -11.868 3.954 1.00 86.94 201 GLY A O 1
ATOM 1545 N N . LEU A 1 202 ? 8.124 -12.691 3.228 1.00 76.06 202 LEU A N 1
ATOM 1546 C CA . LEU A 1 202 ? 8.218 -13.970 3.946 1.00 76.06 202 LEU A CA 1
ATOM 1547 C C . LEU A 1 202 ? 9.191 -14.959 3.269 1.00 76.06 202 LEU A C 1
ATOM 1549 O O . LEU A 1 202 ? 8.883 -16.135 3.081 1.00 76.06 202 LEU A O 1
ATOM 1553 N N . SER A 1 203 ? 10.381 -14.484 2.896 1.00 76.94 203 SER A N 1
ATOM 1554 C CA . SER A 1 203 ? 11.509 -15.287 2.421 1.00 76.94 203 SER A CA 1
ATOM 1555 C C . SER A 1 203 ? 12.839 -14.655 2.863 1.00 76.94 203 SER A C 1
ATOM 1557 O O . SER A 1 203 ? 12.877 -13.538 3.371 1.00 76.94 203 SER A O 1
ATOM 1559 N N . LYS A 1 204 ? 13.957 -15.376 2.706 1.00 79.25 204 LYS A N 1
ATOM 1560 C CA . LYS A 1 204 ? 15.302 -14.841 3.009 1.00 79.25 204 LYS A CA 1
ATOM 1561 C C . LYS A 1 204 ? 15.868 -13.961 1.888 1.00 79.25 204 LYS A C 1
ATOM 1563 O O . LYS A 1 204 ? 16.985 -13.466 2.017 1.00 79.25 204 LYS A O 1
ATOM 1568 N N . ASN A 1 205 ? 15.137 -13.808 0.786 1.00 85.38 205 ASN A N 1
ATOM 1569 C CA . ASN A 1 205 ? 15.621 -13.138 -0.410 1.00 85.38 205 ASN A CA 1
ATOM 1570 C C . ASN A 1 205 ? 15.085 -11.709 -0.475 1.00 85.38 205 ASN A C 1
ATOM 1572 O O . ASN A 1 205 ? 13.929 -11.453 -0.151 1.00 85.38 205 ASN A O 1
ATOM 1576 N N . ILE A 1 206 ? 15.920 -10.800 -0.974 1.00 90.31 206 ILE A N 1
ATOM 1577 C CA . ILE A 1 206 ? 15.484 -9.494 -1.466 1.00 90.31 206 ILE A CA 1
ATOM 1578 C C . ILE A 1 206 ? 15.574 -9.553 -2.983 1.00 90.31 206 ILE A C 1
ATOM 1580 O O . ILE A 1 206 ? 16.612 -9.926 -3.531 1.00 90.31 206 ILE A O 1
ATOM 1584 N N . ILE A 1 207 ? 14.488 -9.192 -3.655 1.00 93.25 207 ILE A N 1
ATOM 1585 C CA . ILE A 1 207 ? 14.459 -9.098 -5.111 1.00 93.25 207 ILE A CA 1
ATOM 1586 C C . ILE A 1 207 ? 14.619 -7.635 -5.484 1.00 93.25 207 ILE A C 1
ATOM 1588 O O . ILE A 1 207 ? 13.942 -6.774 -4.921 1.00 93.25 207 ILE A O 1
ATOM 1592 N N . SER A 1 208 ? 15.514 -7.355 -6.427 1.00 94.69 208 SER A N 1
ATOM 1593 C CA . SER A 1 208 ? 15.703 -6.011 -6.949 1.00 94.69 208 SER A CA 1
ATOM 1594 C C . SER A 1 208 ? 15.688 -5.968 -8.468 1.00 94.69 208 SER A C 1
ATOM 1596 O O . SER A 1 208 ? 16.040 -6.931 -9.151 1.00 94.69 208 SER A O 1
ATOM 1598 N N . GLY A 1 209 ? 15.255 -4.832 -9.000 1.00 94.88 209 GLY A N 1
ATOM 1599 C CA . GLY A 1 209 ? 15.177 -4.590 -10.434 1.00 94.88 209 GLY A CA 1
ATOM 1600 C C . GLY A 1 209 ? 14.819 -3.143 -10.731 1.00 94.88 209 GLY A C 1
ATOM 1601 O O . GLY A 1 209 ? 14.408 -2.406 -9.839 1.00 94.88 209 GLY A O 1
ATOM 1602 N N . LYS A 1 210 ? 14.983 -2.722 -11.984 1.00 95.56 210 LYS A N 1
ATOM 1603 C CA . LYS A 1 210 ? 14.475 -1.423 -12.430 1.00 95.56 210 LYS A CA 1
ATOM 1604 C C . LYS A 1 210 ? 13.037 -1.576 -12.902 1.00 95.56 210 LYS A C 1
ATOM 1606 O O . LYS A 1 210 ? 12.740 -2.488 -13.670 1.00 95.56 210 LYS A O 1
ATOM 1611 N N . VAL A 1 211 ? 12.176 -0.659 -12.484 1.00 94.50 211 VAL A N 1
ATOM 1612 C CA . VAL A 1 211 ? 10.785 -0.560 -12.937 1.00 94.50 211 VAL A CA 1
ATOM 1613 C C . VAL A 1 211 ? 10.534 0.814 -13.538 1.00 94.50 211 VAL A C 1
ATOM 1615 O O . VAL A 1 211 ? 11.213 1.782 -13.195 1.00 94.50 211 VAL A O 1
ATOM 1618 N N . THR A 1 212 ? 9.573 0.885 -14.456 1.00 91.62 212 THR A N 1
ATOM 1619 C CA . THR A 1 212 ? 9.057 2.173 -14.936 1.00 91.62 212 THR A CA 1
ATOM 1620 C C . THR A 1 212 ? 8.035 2.664 -13.926 1.00 91.62 212 THR A C 1
ATOM 1622 O O . THR A 1 212 ? 7.188 1.874 -13.493 1.00 91.62 212 THR A O 1
ATOM 1625 N N . ILE A 1 213 ? 8.158 3.932 -13.541 1.00 86.94 213 ILE A N 1
ATOM 1626 C CA . ILE A 1 213 ? 7.204 4.611 -12.670 1.00 86.94 213 ILE A CA 1
ATOM 1627 C C . ILE A 1 213 ? 6.536 5.774 -13.394 1.00 86.94 213 ILE A C 1
ATOM 1629 O O . ILE A 1 213 ? 7.008 6.153 -14.481 1.00 86.94 213 ILE A O 1
#

InterPro domains:
  IPR011042 Six-bladed beta-propeller, TolB-like [G3DSA:2.120.10.30] (2-187)

Foldseek 3Di:
DKDKDDPDPDDDVVVCLLAPQQSFAIFIKDKDAQDPPDPDPPPGIDIDGADTRGRQFAAWEAEPVGWIWTFNQSQQKIWTWDQDPDPVHSHIDTQDMDHDQFGWHHKYWDFDPPDDDVRTPTFIKTWWFHDDPNHTQFIWIKTKDFPCVVVVHSPDPVRMDMDTFDDDRRPAGSTWHDKDWAWDDCVVVVNFTKTWIWTDDDHPDIDIDIGGD